Protein AF-A0A945DEN6-F1 (afdb_monomer_lite)

Secondary structure (DSSP, 8-state):
--SSGGG--HHHHHHHHHHHHHHHHHHHHHHHHHHHHHHHHHHHHHHHHHHHHHHHHHHHHHHHHHHHHHHHHHHHHHHHHHHHHHHHHHHHHHHHHHHHHHHHHHHHHHHHHHHTTS-S---------SSHHHHHHHHHHHHHHHHHHHHHHHHHHHHHHHHHHHHHHTT-TT-------S-HHHHHHHHHHHHHHHHHHHHHHHHHHHHHHHHTT-TT-----TT--HHHHHHH-

pLDDT: mean 90.81, std 10.24, range [42.88, 98.31]

Sequence (237 aa):
MRNFLNNLTIKQKMYSLNIGILIALMFLVGYTIQKVSSIEDEFTNISKIVVNIENEELRQSEKAINNIINDIKFGLPMWVIINIIMSIILFIGIKSVVNNILKTEVGLLEFFKYLNRKSDKISTIDIHTNDELGIMAKAINENMLATKANLESDVSLIDNTVKIADAVKRGHLKSRIKKSSHNPELNRLKDVVNDMLDTVYNNVNSILHILTKYTDYDYKNKVDVSNMSAQMKSLAM

Structure (mmCIF, N/CA/C/O backbone):
data_AF-A0A945DEN6-F1
#
_entry.id   AF-A0A945DEN6-F1
#
loop_
_atom_site.group_PDB
_atom_site.id
_atom_site.type_symbol
_atom_site.label_atom_id
_atom_site.label_alt_id
_atom_site.label_comp_id
_atom_site.label_asym_id
_atom_site.label_entity_id
_atom_site.label_seq_id
_atom_site.pdbx_PDB_ins_code
_atom_site.Cartn_x
_atom_site.Cartn_y
_atom_site.Cartn_z
_atom_site.occupancy
_atom_site.B_iso_or_equiv
_atom_site.auth_seq_id
_atom_site.auth_comp_id
_atom_site.auth_asym_id
_atom_site.auth_atom_id
_atom_site.pdbx_PDB_model_num
ATOM 1 N N . MET A 1 1 ? 67.147 0.880 -138.674 1.00 47.50 1 MET A N 1
ATOM 2 C CA . MET A 1 1 ? 66.552 1.255 -137.366 1.00 47.50 1 MET A CA 1
ATOM 3 C C . MET A 1 1 ? 67.071 0.445 -136.167 1.00 47.50 1 MET A C 1
ATOM 5 O O . MET A 1 1 ? 66.534 0.577 -135.081 1.00 47.50 1 MET A O 1
ATOM 9 N N . ARG A 1 2 ? 68.150 -0.343 -136.335 1.00 42.88 2 ARG A N 1
ATOM 10 C CA . ARG A 1 2 ? 68.869 -1.067 -135.266 1.00 42.88 2 ARG A CA 1
ATOM 11 C C . ARG A 1 2 ? 70.228 -0.434 -134.896 1.00 42.88 2 ARG A C 1
ATOM 13 O O . ARG A 1 2 ? 70.861 -0.887 -133.957 1.00 42.88 2 ARG A O 1
ATOM 20 N N . ASN A 1 3 ? 70.646 0.633 -135.594 1.00 44.34 3 ASN A N 1
ATOM 21 C CA . ASN A 1 3 ? 71.997 1.216 -135.490 1.00 44.34 3 ASN A CA 1
ATOM 22 C C . ASN A 1 3 ? 72.064 2.622 -134.858 1.00 44.34 3 ASN A C 1
ATOM 24 O O . ASN A 1 3 ? 73.159 3.140 -134.694 1.00 44.34 3 ASN A O 1
ATOM 28 N N . PHE A 1 4 ? 70.940 3.236 -134.462 1.00 45.50 4 PHE A N 1
ATOM 29 C CA . PHE A 1 4 ? 70.961 4.547 -133.779 1.00 45.50 4 PHE A CA 1
ATOM 30 C C . PHE A 1 4 ? 71.093 4.431 -132.248 1.00 45.50 4 PHE A C 1
ATOM 32 O O . PHE A 1 4 ? 71.526 5.367 -131.589 1.00 45.50 4 PHE A O 1
ATOM 39 N N . LEU A 1 5 ? 70.791 3.255 -131.683 1.00 48.78 5 LEU A N 1
ATOM 40 C CA . LEU A 1 5 ? 70.938 2.967 -130.248 1.00 48.78 5 LEU A CA 1
ATOM 41 C C . LEU A 1 5 ? 72.342 2.454 -129.868 1.00 48.78 5 LEU A C 1
ATOM 43 O O . LEU A 1 5 ? 72.655 2.335 -128.684 1.00 48.78 5 LEU A O 1
ATOM 47 N N . ASN A 1 6 ? 73.199 2.178 -130.858 1.00 49.72 6 ASN A N 1
ATOM 48 C CA . ASN A 1 6 ? 74.545 1.636 -130.645 1.00 49.72 6 ASN A CA 1
ATOM 49 C C . ASN A 1 6 ? 75.645 2.701 -130.510 1.00 49.72 6 ASN A C 1
ATOM 51 O O . ASN A 1 6 ? 76.800 2.330 -130.336 1.00 49.72 6 ASN A O 1
ATOM 55 N N . ASN A 1 7 ? 75.309 3.998 -130.543 1.00 48.41 7 ASN A N 1
ATOM 56 C CA . ASN A 1 7 ? 76.298 5.082 -130.473 1.00 48.41 7 ASN A CA 1
ATOM 57 C C . ASN A 1 7 ? 76.056 6.083 -129.329 1.00 48.41 7 ASN A C 1
ATOM 59 O O . ASN A 1 7 ? 76.442 7.245 -129.419 1.00 48.41 7 ASN A O 1
ATOM 63 N N . LEU A 1 8 ? 75.427 5.644 -128.233 1.00 52.25 8 LEU A N 1
ATOM 64 C CA . LEU A 1 8 ? 75.572 6.372 -126.971 1.00 52.25 8 LEU A CA 1
ATOM 65 C C . LEU A 1 8 ? 76.984 6.102 -126.447 1.00 52.25 8 LEU A C 1
ATOM 67 O O . LEU A 1 8 ? 77.316 4.964 -126.108 1.00 52.25 8 LEU A O 1
ATOM 71 N N . THR A 1 9 ? 77.810 7.146 -126.369 1.00 61.66 9 THR A N 1
ATOM 72 C CA . THR A 1 9 ? 79.110 7.100 -125.688 1.00 61.66 9 THR A CA 1
ATOM 73 C C . THR A 1 9 ? 78.873 6.539 -124.283 1.00 61.66 9 THR A C 1
ATOM 75 O O . THR A 1 9 ? 77.924 6.960 -123.625 1.00 61.66 9 THR A O 1
ATOM 78 N N . ILE A 1 10 ? 79.698 5.596 -123.810 1.00 66.50 10 ILE A N 1
ATOM 79 C CA . ILE A 1 10 ? 79.570 4.871 -122.518 1.00 66.50 10 ILE A CA 1
ATOM 80 C C . ILE A 1 10 ? 79.087 5.771 -121.359 1.00 66.50 10 ILE A C 1
ATOM 82 O O . ILE A 1 10 ? 78.270 5.364 -120.533 1.00 66.50 10 ILE A O 1
ATOM 86 N N . LYS A 1 11 ? 79.523 7.034 -121.363 1.00 65.44 11 LYS A N 1
ATOM 87 C CA . LYS A 1 11 ? 79.113 8.108 -120.455 1.00 65.44 11 LYS A CA 1
ATOM 88 C C . LYS A 1 11 ? 77.590 8.349 -120.386 1.00 65.44 11 LYS A C 1
ATOM 90 O O . LYS A 1 11 ? 77.056 8.449 -119.291 1.00 65.44 11 LYS A O 1
ATOM 95 N N . GLN A 1 12 ? 76.867 8.412 -121.509 1.00 66.56 12 GLN A N 1
ATOM 96 C CA . GLN A 1 12 ? 75.417 8.679 -121.525 1.00 66.56 12 GLN A CA 1
ATOM 97 C C . GLN A 1 12 ? 74.591 7.512 -120.951 1.00 66.56 12 GLN A C 1
ATOM 99 O O . GLN A 1 12 ? 73.656 7.756 -120.191 1.00 66.56 12 GLN A O 1
ATOM 104 N N . LYS A 1 13 ? 74.972 6.253 -121.231 1.00 68.75 13 LYS A N 1
ATOM 105 C CA . LYS A 1 13 ? 74.362 5.067 -120.590 1.00 68.75 13 LYS A CA 1
ATOM 106 C C . LYS A 1 13 ? 74.635 5.025 -119.081 1.00 68.75 13 LYS A C 1
ATOM 108 O O . LYS A 1 13 ? 73.756 4.654 -118.306 1.00 68.75 13 LYS A O 1
ATOM 113 N N . MET A 1 14 ? 75.834 5.440 -118.665 1.00 66.94 14 MET A N 1
ATOM 114 C CA . MET A 1 14 ? 76.215 5.552 -117.254 1.00 66.94 14 MET A CA 1
ATOM 115 C C . MET A 1 14 ? 75.371 6.611 -116.518 1.00 66.94 14 MET A C 1
ATOM 117 O O . MET A 1 14 ? 74.889 6.347 -115.420 1.00 66.94 14 MET A O 1
ATOM 121 N N . TYR A 1 15 ? 75.099 7.767 -117.140 1.00 73.44 15 TYR A N 1
ATOM 122 C CA . TYR A 1 15 ? 74.206 8.788 -116.572 1.00 73.44 15 TYR A CA 1
ATOM 123 C C . TYR A 1 15 ? 72.756 8.304 -116.423 1.00 73.44 15 TYR A C 1
ATOM 125 O O . TYR A 1 15 ? 72.166 8.502 -115.363 1.00 73.44 15 TYR A O 1
ATOM 133 N N . SER A 1 16 ? 72.182 7.636 -117.433 1.00 71.12 16 SER A N 1
ATOM 134 C CA . SER A 1 16 ? 70.809 7.112 -117.335 1.00 71.12 16 SER A CA 1
ATOM 135 C C . SER A 1 16 ? 70.657 6.025 -116.265 1.00 71.12 16 SER A C 1
ATOM 137 O O . SER A 1 16 ? 69.632 5.977 -115.589 1.00 71.12 16 SER A O 1
ATOM 139 N N . LEU A 1 17 ? 71.681 5.179 -116.074 1.00 76.12 17 LEU A N 1
ATOM 140 C CA . LEU A 1 17 ? 71.696 4.156 -115.024 1.00 76.12 17 LEU A CA 1
ATOM 141 C C . LEU A 1 17 ? 71.768 4.790 -113.626 1.00 76.12 17 LEU A C 1
ATOM 143 O O . LEU A 1 17 ? 71.001 4.408 -112.746 1.00 76.12 17 LEU A O 1
ATOM 147 N N . ASN A 1 18 ? 72.622 5.805 -113.442 1.00 78.75 18 ASN A N 1
ATOM 148 C CA . ASN A 1 18 ? 72.733 6.543 -112.179 1.00 78.75 18 ASN A CA 1
ATOM 149 C C . ASN A 1 18 ? 71.428 7.268 -111.805 1.00 78.75 18 ASN A C 1
ATOM 151 O O . ASN A 1 18 ? 71.044 7.260 -110.639 1.00 78.75 18 ASN A O 1
ATOM 155 N N . ILE A 1 19 ? 70.719 7.847 -112.781 1.00 80.62 19 ILE A N 1
ATOM 156 C CA . ILE A 1 19 ? 69.406 8.479 -112.560 1.00 80.62 19 ILE A CA 1
ATOM 157 C C . ILE A 1 19 ? 68.350 7.432 -112.175 1.00 80.62 19 ILE A C 1
ATOM 159 O O . ILE A 1 19 ? 67.583 7.658 -111.243 1.00 80.62 19 ILE A O 1
ATOM 163 N N . GLY A 1 20 ? 68.327 6.271 -112.839 1.00 78.88 20 GLY A N 1
ATOM 164 C CA . GLY A 1 20 ? 67.416 5.174 -112.494 1.00 78.88 20 GLY A CA 1
ATOM 165 C C . GLY A 1 20 ? 67.646 4.621 -111.083 1.00 78.88 20 GLY A C 1
ATOM 166 O O . GLY A 1 20 ? 66.684 4.411 -110.346 1.00 78.88 20 GLY A O 1
ATOM 167 N N . ILE A 1 21 ? 68.911 4.455 -110.678 1.00 80.06 21 ILE A N 1
ATOM 168 C CA . ILE A 1 21 ? 69.290 4.063 -109.310 1.00 80.06 21 ILE A CA 1
ATOM 169 C C . ILE A 1 21 ? 68.848 5.130 -108.302 1.00 80.06 21 ILE A C 1
ATOM 171 O O . ILE A 1 21 ? 68.263 4.788 -107.278 1.00 80.06 21 ILE A O 1
ATOM 175 N N . LEU A 1 22 ? 69.077 6.415 -108.596 1.00 79.75 22 LEU A N 1
ATOM 176 C CA . LEU A 1 22 ? 68.664 7.521 -107.730 1.00 79.75 22 LEU A CA 1
ATOM 177 C C . LEU A 1 22 ? 67.143 7.545 -107.525 1.00 79.75 22 LEU A C 1
ATOM 179 O O . LEU A 1 22 ? 66.684 7.652 -106.394 1.00 79.75 22 LEU A O 1
ATOM 183 N N . ILE A 1 23 ? 66.363 7.382 -108.596 1.00 81.25 23 ILE A N 1
ATOM 184 C CA . ILE A 1 23 ? 64.898 7.313 -108.528 1.00 81.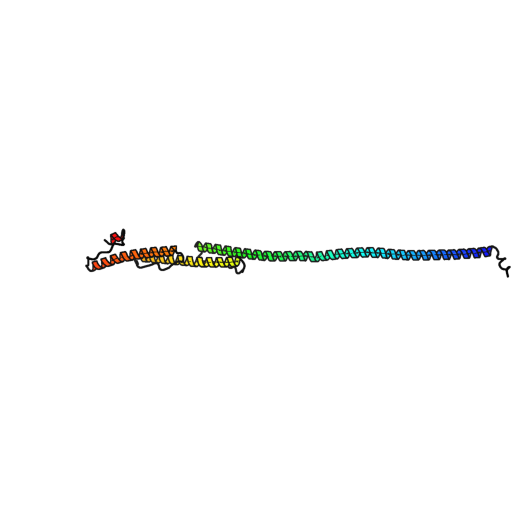25 23 ILE A CA 1
ATOM 185 C C . ILE A 1 23 ? 64.450 6.100 -107.699 1.00 81.25 23 ILE A C 1
ATOM 187 O O . ILE A 1 23 ? 63.604 6.245 -106.821 1.00 81.25 23 ILE A O 1
ATOM 191 N N . ALA A 1 24 ? 65.038 4.918 -107.918 1.00 80.06 24 ALA A N 1
ATOM 192 C CA . ALA A 1 24 ? 64.724 3.717 -107.140 1.00 80.06 24 ALA A CA 1
ATOM 193 C C . ALA A 1 24 ? 65.053 3.885 -105.645 1.00 80.06 24 ALA A C 1
ATOM 195 O O . ALA A 1 24 ? 64.263 3.478 -104.793 1.00 80.06 24 ALA A O 1
ATOM 196 N N . LEU A 1 25 ? 66.176 4.534 -105.320 1.00 78.00 25 LEU A N 1
ATOM 197 C CA . LEU A 1 25 ? 66.542 4.886 -103.948 1.00 78.00 25 LEU A CA 1
ATOM 198 C C . LEU A 1 25 ? 65.561 5.894 -103.341 1.00 78.00 25 LEU A C 1
ATOM 200 O O . LEU A 1 25 ? 65.150 5.711 -102.201 1.00 78.00 25 LEU A O 1
ATOM 204 N N . MET A 1 26 ? 65.132 6.915 -104.089 1.00 82.94 26 MET A N 1
ATOM 205 C CA . MET A 1 26 ? 64.119 7.874 -103.627 1.00 82.94 26 MET A CA 1
ATOM 206 C C . MET A 1 26 ? 62.770 7.197 -103.353 1.00 82.94 26 MET A C 1
ATOM 208 O O . MET A 1 26 ? 62.143 7.490 -102.337 1.00 82.94 26 MET A O 1
ATOM 212 N N . PHE A 1 27 ? 62.343 6.255 -104.202 1.00 88.06 27 PHE A N 1
ATOM 213 C CA . PHE A 1 27 ? 61.140 5.452 -103.958 1.00 88.06 27 PHE A CA 1
ATOM 214 C C . PHE A 1 27 ? 61.283 4.555 -102.726 1.00 88.06 27 PHE A C 1
ATOM 216 O O . PHE A 1 27 ? 60.353 4.476 -101.925 1.00 88.06 27 PHE A O 1
ATOM 223 N N . LEU A 1 28 ? 62.440 3.913 -102.541 1.00 85.31 28 LEU A N 1
ATOM 224 C CA . LEU A 1 28 ? 62.714 3.086 -101.368 1.00 85.31 28 LEU A CA 1
ATOM 225 C C 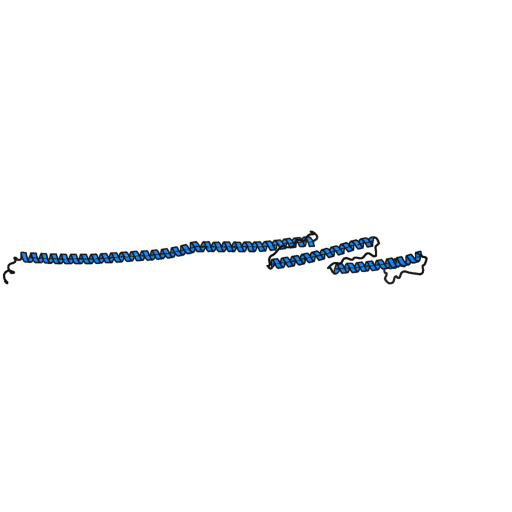. LEU A 1 28 ? 62.698 3.923 -100.082 1.00 85.31 28 LEU A C 1
ATOM 227 O O . LEU A 1 28 ? 62.047 3.538 -99.116 1.00 85.31 28 LEU A O 1
ATOM 231 N N . VAL A 1 29 ? 63.348 5.091 -100.088 1.00 86.81 29 VAL A N 1
ATOM 232 C CA . VAL A 1 29 ? 63.345 6.036 -98.962 1.00 86.81 29 VAL A CA 1
ATOM 233 C C . VAL A 1 29 ? 61.922 6.506 -98.664 1.00 86.81 29 VAL A C 1
ATOM 235 O O . VAL A 1 29 ? 61.485 6.416 -97.519 1.00 86.81 29 VAL A O 1
ATOM 238 N N . GLY A 1 30 ? 61.159 6.919 -99.679 1.00 87.00 30 GLY A N 1
ATOM 239 C CA . GLY A 1 30 ? 59.756 7.311 -99.517 1.00 87.00 30 GLY A CA 1
ATOM 240 C C . GLY A 1 30 ? 58.894 6.196 -98.918 1.00 87.00 30 GLY A C 1
ATOM 241 O O . GLY A 1 30 ? 58.142 6.440 -97.977 1.00 87.00 30 GLY A O 1
ATOM 242 N N . TYR A 1 31 ? 59.070 4.956 -99.386 1.00 86.75 31 TYR A N 1
ATOM 243 C CA . TYR A 1 31 ? 58.397 3.782 -98.826 1.00 86.75 31 TYR A CA 1
ATOM 244 C C . TYR A 1 31 ? 58.781 3.540 -97.357 1.00 86.75 31 TYR A C 1
ATOM 246 O O . TYR A 1 31 ? 57.909 3.289 -96.524 1.00 86.75 31 TYR A O 1
ATOM 254 N N . THR A 1 32 ? 60.069 3.657 -97.009 1.00 84.88 32 THR A N 1
ATOM 255 C CA . THR A 1 32 ? 60.518 3.509 -95.614 1.00 84.88 32 THR A CA 1
ATOM 256 C C . THR A 1 32 ? 59.961 4.604 -94.705 1.00 84.88 32 THR A C 1
ATOM 258 O O . THR A 1 32 ? 59.513 4.286 -93.609 1.00 84.88 32 THR A O 1
ATOM 261 N N . ILE A 1 33 ? 59.903 5.858 -95.168 1.00 90.00 33 ILE A N 1
ATOM 262 C CA . ILE A 1 33 ? 59.330 6.985 -94.417 1.00 90.00 33 ILE A CA 1
ATOM 263 C C . ILE A 1 33 ? 57.838 6.759 -94.168 1.00 90.00 33 ILE A C 1
ATOM 265 O O . ILE A 1 33 ? 57.375 6.916 -93.042 1.00 90.00 33 ILE A O 1
ATOM 269 N N . GLN A 1 34 ? 57.089 6.333 -95.189 1.00 91.19 34 GLN A N 1
ATOM 270 C CA . GLN A 1 34 ? 55.661 6.052 -95.045 1.00 91.19 34 GLN A CA 1
ATOM 271 C C . GLN A 1 34 ? 55.401 4.930 -94.031 1.00 91.19 34 GLN A C 1
ATOM 273 O O . GLN A 1 34 ? 54.517 5.056 -93.189 1.00 91.19 34 GLN A O 1
ATOM 278 N N . LYS A 1 35 ? 56.201 3.856 -94.068 1.00 90.94 35 LYS A N 1
ATOM 279 C CA . LYS A 1 35 ? 56.084 2.744 -93.116 1.00 90.94 35 LYS A CA 1
ATOM 280 C C . LYS A 1 35 ? 56.432 3.160 -91.683 1.00 90.94 35 LYS A C 1
ATOM 282 O O . LYS A 1 35 ? 55.753 2.727 -90.759 1.00 90.94 35 LYS A O 1
ATOM 287 N N . VAL A 1 36 ? 57.458 3.995 -91.499 1.00 91.50 36 VAL A N 1
ATOM 288 C CA . VAL A 1 36 ? 57.819 4.560 -90.186 1.00 91.50 36 VAL A CA 1
ATOM 289 C C . VAL A 1 36 ? 56.694 5.448 -89.651 1.00 91.50 36 VAL A C 1
ATOM 291 O O . VAL A 1 36 ? 56.292 5.265 -88.510 1.00 91.50 36 VAL A O 1
ATOM 294 N N . SER A 1 37 ? 56.111 6.310 -90.488 1.00 91.06 37 SER A N 1
ATOM 295 C CA . SER A 1 37 ? 54.962 7.145 -90.109 1.00 91.06 37 SER A CA 1
ATOM 296 C C . SER A 1 37 ? 53.755 6.311 -89.664 1.00 91.06 37 SER A C 1
ATOM 298 O O . SER A 1 37 ? 53.148 6.623 -88.647 1.00 91.06 37 SER A O 1
ATOM 300 N N . SER A 1 38 ? 53.432 5.216 -90.361 1.00 91.56 38 SER A N 1
ATOM 301 C CA . SER A 1 38 ? 52.341 4.324 -89.936 1.00 91.56 38 SER A CA 1
ATOM 302 C C . SER A 1 38 ? 52.616 3.649 -88.585 1.00 91.56 38 SER A C 1
ATOM 304 O O . SER A 1 38 ? 51.699 3.482 -87.788 1.00 91.56 38 SER A O 1
ATOM 306 N N . ILE A 1 39 ? 53.873 3.290 -88.303 1.00 92.38 39 ILE A N 1
ATOM 307 C CA . ILE A 1 39 ? 54.278 2.730 -87.003 1.00 92.38 39 ILE A CA 1
ATOM 308 C C . ILE A 1 39 ? 54.187 3.792 -85.898 1.00 92.38 39 ILE A C 1
ATOM 310 O O . ILE A 1 39 ? 53.749 3.483 -84.793 1.00 92.38 39 ILE A O 1
ATOM 314 N N . GLU A 1 40 ? 54.577 5.038 -86.173 1.00 92.00 40 GLU A N 1
ATOM 315 C CA . GLU A 1 40 ? 54.432 6.156 -85.229 1.00 92.00 40 GLU A CA 1
ATOM 316 C C . GLU A 1 40 ? 52.958 6.428 -84.889 1.00 92.00 40 GLU A C 1
ATOM 318 O O . GLU A 1 40 ? 52.622 6.650 -83.720 1.00 92.00 40 GLU A O 1
ATOM 323 N N . ASP A 1 41 ? 52.065 6.333 -85.876 1.00 93.75 41 ASP A N 1
ATOM 324 C CA . ASP A 1 41 ? 50.619 6.435 -85.666 1.00 93.75 41 ASP A CA 1
ATOM 325 C C . ASP A 1 41 ? 50.088 5.281 -84.794 1.00 93.75 41 ASP A C 1
ATOM 327 O O . ASP A 1 41 ? 49.327 5.511 -83.847 1.00 93.75 41 ASP A O 1
ATOM 331 N N . GLU A 1 42 ? 50.520 4.039 -85.051 1.00 93.88 42 GLU A N 1
ATOM 332 C CA . GLU A 1 42 ? 50.182 2.875 -84.219 1.00 93.88 42 GLU A CA 1
ATOM 333 C C . GLU A 1 42 ? 50.698 3.031 -82.783 1.00 93.88 42 GLU A C 1
ATOM 335 O O . GLU A 1 42 ? 49.947 2.814 -81.828 1.00 93.88 42 GLU A O 1
ATOM 340 N N . PHE A 1 43 ? 51.944 3.477 -82.608 1.00 93.00 43 PHE A N 1
ATOM 341 C CA . PHE A 1 43 ? 52.539 3.723 -81.295 1.00 93.00 43 PHE A CA 1
ATOM 342 C C . PHE A 1 43 ? 51.781 4.810 -80.527 1.00 93.00 43 PHE A C 1
ATOM 344 O O . PHE A 1 43 ? 51.506 4.665 -79.335 1.00 93.00 43 PHE A O 1
ATOM 351 N N . THR A 1 44 ? 51.366 5.872 -81.219 1.00 93.12 44 THR A N 1
ATOM 352 C CA . THR A 1 44 ? 50.555 6.947 -80.637 1.00 93.12 44 THR A CA 1
ATOM 353 C C . THR A 1 44 ? 49.187 6.435 -80.185 1.00 93.12 44 THR A C 1
ATOM 355 O O . THR A 1 44 ? 48.709 6.802 -79.109 1.00 93.12 44 THR A O 1
ATOM 358 N N . ASN A 1 45 ? 48.552 5.565 -80.972 1.00 94.69 45 ASN A N 1
ATOM 359 C CA . ASN A 1 45 ? 47.278 4.950 -80.602 1.00 94.69 45 ASN A CA 1
ATOM 360 C C . ASN A 1 45 ? 47.424 4.013 -79.397 1.00 94.69 45 ASN A C 1
ATOM 362 O O . ASN A 1 45 ? 46.616 4.091 -78.473 1.00 94.69 45 ASN A O 1
ATOM 366 N N . ILE A 1 46 ? 48.477 3.192 -79.358 1.00 93.50 46 ILE A N 1
ATOM 367 C CA . ILE A 1 46 ? 48.781 2.322 -78.214 1.00 93.50 46 ILE A CA 1
ATOM 368 C C . ILE A 1 46 ? 49.037 3.160 -76.956 1.00 93.50 46 ILE A C 1
ATOM 370 O O . ILE A 1 46 ? 48.470 2.869 -75.906 1.00 93.50 46 ILE A O 1
ATOM 374 N N . SER A 1 47 ? 49.822 4.236 -77.057 1.00 92.12 47 SER A N 1
ATOM 375 C CA . SER A 1 47 ? 50.093 5.140 -75.934 1.00 92.12 47 SER A CA 1
ATOM 376 C C . SER A 1 47 ? 48.806 5.752 -75.371 1.00 92.12 47 SER A C 1
ATOM 378 O O . SER A 1 47 ? 48.594 5.727 -74.159 1.00 92.12 47 SER A O 1
ATOM 380 N N . LYS A 1 48 ? 47.895 6.214 -76.238 1.00 93.62 48 LYS A N 1
ATOM 381 C CA . LYS A 1 48 ? 46.575 6.713 -75.820 1.00 93.62 48 LYS A CA 1
ATOM 382 C C . LYS A 1 48 ? 45.749 5.641 -75.108 1.00 93.62 48 LYS A C 1
ATOM 384 O O . LYS A 1 48 ? 45.101 5.948 -74.113 1.00 93.62 48 LYS A O 1
ATOM 389 N N . ILE A 1 49 ? 45.766 4.398 -75.595 1.00 95.25 49 ILE A N 1
ATOM 390 C CA . ILE A 1 49 ? 45.041 3.283 -74.967 1.00 95.25 49 ILE A CA 1
ATOM 391 C C . ILE A 1 49 ? 45.584 3.007 -73.561 1.00 95.25 49 ILE A C 1
ATOM 393 O O . ILE A 1 49 ? 44.794 2.922 -72.626 1.00 95.25 49 ILE A O 1
ATOM 397 N N . VAL A 1 50 ? 46.908 2.925 -73.397 1.00 93.44 50 VAL A N 1
ATOM 398 C CA . VAL A 1 50 ? 47.544 2.681 -72.089 1.00 93.44 50 VAL A CA 1
ATOM 399 C C . VAL A 1 50 ? 47.161 3.771 -71.087 1.00 93.44 50 VAL A C 1
ATOM 401 O O . VAL A 1 50 ? 46.713 3.459 -69.986 1.00 93.44 50 VAL A O 1
ATOM 404 N N . VAL A 1 51 ? 47.247 5.041 -71.495 1.00 94.81 51 VAL A N 1
ATOM 405 C CA . VAL A 1 51 ? 46.857 6.180 -70.650 1.00 94.81 51 VAL A CA 1
ATOM 406 C C . VAL A 1 51 ? 45.368 6.128 -70.289 1.00 94.81 51 VAL A C 1
ATOM 408 O O . VAL A 1 51 ? 44.993 6.434 -69.159 1.00 94.81 51 VAL A O 1
ATOM 411 N N . ASN A 1 52 ? 44.493 5.740 -71.219 1.00 93.81 52 ASN A N 1
ATOM 412 C CA . ASN A 1 52 ? 43.060 5.632 -70.937 1.00 93.81 52 ASN A CA 1
ATOM 413 C C . ASN A 1 52 ? 42.749 4.516 -69.930 1.00 93.81 52 ASN A C 1
ATOM 415 O O . ASN A 1 52 ? 41.943 4.744 -69.033 1.00 93.81 52 ASN A O 1
ATOM 419 N N . ILE A 1 53 ? 43.403 3.354 -70.041 1.00 94.50 53 ILE A N 1
ATOM 420 C CA . ILE A 1 53 ? 43.221 2.227 -69.110 1.00 94.50 53 ILE A CA 1
ATOM 421 C C . ILE A 1 53 ? 43.637 2.628 -67.691 1.00 94.50 53 ILE A C 1
ATOM 423 O O . ILE A 1 53 ? 42.858 2.455 -66.758 1.00 94.50 53 ILE A O 1
ATOM 427 N N . GLU A 1 54 ? 44.819 3.230 -67.531 1.00 93.38 54 GLU A N 1
ATOM 428 C CA . GLU A 1 54 ? 45.309 3.686 -66.222 1.00 93.38 54 GLU A CA 1
ATOM 429 C C . GLU A 1 54 ? 44.339 4.692 -65.579 1.00 93.38 54 GLU A C 1
ATOM 431 O O . GLU A 1 54 ? 43.976 4.577 -64.407 1.00 93.38 54 GLU A O 1
ATOM 436 N N . ASN A 1 55 ? 43.827 5.639 -66.371 1.00 93.56 55 ASN A N 1
ATOM 437 C CA . ASN A 1 55 ? 42.830 6.596 -65.899 1.00 93.56 55 ASN A CA 1
ATOM 438 C C . ASN A 1 55 ? 41.482 5.940 -65.556 1.00 93.56 55 ASN A C 1
ATOM 440 O O . ASN A 1 55 ? 40.803 6.393 -64.635 1.00 93.56 55 ASN A O 1
ATOM 444 N N . GLU A 1 56 ? 41.052 4.900 -66.272 1.00 95.12 56 GLU A N 1
ATOM 445 C CA . GLU A 1 56 ? 39.827 4.168 -65.942 1.00 95.12 56 GLU A CA 1
ATOM 446 C C . GLU A 1 56 ? 39.952 3.406 -64.621 1.00 95.12 56 GLU A C 1
ATOM 448 O O . GLU A 1 56 ? 39.042 3.497 -63.793 1.00 95.12 56 GLU A O 1
ATOM 453 N N . GLU A 1 57 ? 41.074 2.722 -64.384 1.00 91.94 57 GLU A N 1
ATOM 454 C CA . GLU A 1 57 ? 41.345 2.024 -63.122 1.00 91.94 57 GLU A CA 1
ATOM 455 C C . GLU A 1 57 ? 41.381 2.996 -61.934 1.00 91.94 57 GLU A C 1
ATOM 457 O O . GLU A 1 57 ? 40.712 2.767 -60.919 1.00 91.94 57 GLU A O 1
ATOM 462 N N . LEU A 1 58 ? 42.074 4.133 -62.085 1.00 92.81 58 LEU A N 1
ATOM 463 C CA . LEU A 1 58 ? 42.101 5.194 -61.074 1.00 92.81 58 LEU A CA 1
ATOM 464 C C . LEU A 1 58 ? 40.693 5.724 -60.780 1.00 92.81 58 LEU A C 1
ATOM 466 O O . LEU A 1 58 ? 40.283 5.790 -59.620 1.00 92.81 58 LEU A O 1
ATOM 470 N N . ARG A 1 59 ? 39.899 6.018 -61.817 1.00 93.56 59 ARG A N 1
ATOM 471 C CA . ARG A 1 59 ? 38.520 6.509 -61.654 1.00 93.56 59 ARG A CA 1
ATOM 472 C C . ARG A 1 59 ? 37.600 5.481 -61.002 1.00 93.56 59 ARG A C 1
ATOM 474 O O . ARG A 1 59 ? 36.680 5.867 -60.279 1.00 93.56 59 ARG A O 1
ATOM 481 N N . GLN A 1 60 ? 37.786 4.189 -61.269 1.00 94.06 60 GLN A N 1
ATOM 482 C CA . GLN A 1 60 ? 37.022 3.130 -60.604 1.00 94.06 60 GLN A CA 1
ATOM 483 C C . GLN A 1 60 ? 37.374 3.047 -59.115 1.00 94.06 60 GLN A C 1
ATOM 485 O O . GLN A 1 60 ? 36.467 3.011 -58.280 1.00 94.06 60 GLN A O 1
ATOM 490 N N . SER A 1 61 ? 38.667 3.098 -58.784 1.00 92.75 61 SER A N 1
ATOM 491 C CA . SER A 1 61 ? 39.153 3.125 -57.402 1.00 92.75 61 SER A CA 1
ATOM 492 C C . SER A 1 61 ? 38.617 4.340 -56.633 1.00 92.75 61 SER A C 1
ATOM 494 O O . SER A 1 61 ? 38.025 4.191 -55.563 1.00 92.75 61 SER A O 1
ATOM 496 N N . GLU A 1 62 ? 38.700 5.540 -57.216 1.00 94.31 62 GLU A N 1
ATOM 497 C CA . GLU A 1 62 ? 38.160 6.767 -56.618 1.00 94.31 62 GLU A CA 1
ATOM 498 C C . GLU A 1 62 ? 36.652 6.683 -56.370 1.00 94.31 62 GLU A C 1
ATOM 500 O O . GLU A 1 62 ? 36.171 7.095 -55.314 1.00 94.31 62 GLU A O 1
ATOM 505 N N . LYS A 1 63 ? 35.880 6.133 -57.318 1.00 93.50 63 LYS A N 1
ATOM 506 C CA . LYS A 1 63 ? 34.435 5.925 -57.138 1.00 93.50 63 LYS A CA 1
ATOM 507 C C . LYS A 1 63 ? 34.142 4.974 -55.980 1.00 93.50 63 LYS A C 1
ATOM 509 O O . LYS A 1 63 ? 33.268 5.276 -55.170 1.00 93.50 63 LYS A O 1
ATOM 514 N N . ALA A 1 64 ? 34.864 3.857 -55.881 1.00 93.31 64 ALA A N 1
ATOM 515 C CA . ALA A 1 64 ? 34.693 2.898 -54.792 1.00 93.31 64 ALA A CA 1
ATOM 516 C C . ALA A 1 64 ? 35.010 3.533 -53.428 1.00 93.31 64 ALA A C 1
ATOM 518 O O . ALA A 1 64 ? 34.208 3.431 -52.499 1.00 93.31 64 ALA A O 1
ATOM 519 N N . ILE A 1 65 ? 36.125 4.263 -53.332 1.00 94.50 65 ILE A N 1
ATOM 520 C CA . ILE A 1 65 ? 36.522 4.990 -52.120 1.00 94.50 65 ILE A CA 1
ATOM 521 C C . ILE A 1 65 ? 35.472 6.042 -51.746 1.00 94.50 65 ILE A C 1
ATOM 523 O O . ILE A 1 65 ? 35.056 6.112 -50.592 1.00 94.50 65 ILE A O 1
ATOM 527 N N . ASN A 1 66 ? 34.998 6.836 -52.708 1.00 93.56 66 ASN A N 1
ATOM 528 C CA . ASN A 1 66 ? 34.010 7.882 -52.450 1.00 93.56 66 ASN A CA 1
ATOM 529 C C . ASN A 1 66 ? 32.659 7.320 -51.994 1.00 93.56 66 ASN A C 1
ATOM 531 O O . ASN A 1 66 ? 32.029 7.909 -51.117 1.00 93.56 66 ASN A O 1
ATOM 535 N N . ASN A 1 67 ? 32.231 6.174 -52.531 1.00 91.06 67 ASN A N 1
ATOM 536 C CA . ASN A 1 67 ? 31.024 5.493 -52.064 1.00 91.06 67 ASN A CA 1
ATOM 537 C C . ASN A 1 67 ? 31.171 5.053 -50.601 1.00 91.06 67 ASN A C 1
ATOM 539 O O . ASN A 1 67 ? 30.323 5.396 -49.784 1.00 91.06 67 ASN A O 1
ATOM 543 N N . ILE A 1 68 ? 32.292 4.414 -50.244 1.00 93.06 68 ILE A N 1
ATOM 544 C CA . ILE A 1 68 ? 32.580 4.012 -48.856 1.00 93.06 68 ILE A CA 1
ATOM 545 C C . ILE A 1 68 ? 32.614 5.232 -47.924 1.00 93.06 68 ILE A C 1
ATOM 547 O O . ILE A 1 68 ? 32.039 5.211 -46.836 1.00 93.06 68 ILE A O 1
ATOM 551 N N . ILE A 1 69 ? 33.266 6.320 -48.346 1.00 93.94 69 ILE A N 1
ATOM 552 C CA . ILE A 1 69 ? 33.322 7.565 -47.571 1.00 93.94 69 ILE A CA 1
ATOM 553 C C . ILE A 1 69 ? 31.916 8.129 -47.352 1.00 93.94 69 ILE A C 1
ATOM 555 O O . ILE A 1 69 ? 31.612 8.578 -46.248 1.00 93.94 69 ILE A O 1
ATOM 559 N N . ASN A 1 70 ? 31.062 8.126 -48.376 1.00 90.56 70 ASN A N 1
ATOM 560 C CA . ASN A 1 70 ? 29.691 8.613 -48.256 1.00 90.56 70 ASN A CA 1
ATOM 561 C C . ASN A 1 70 ? 28.866 7.730 -47.311 1.00 90.56 70 ASN A C 1
ATOM 563 O O . ASN A 1 70 ? 28.198 8.265 -46.426 1.00 90.56 70 ASN A O 1
ATOM 567 N N . ASP A 1 71 ? 28.985 6.406 -47.409 1.00 90.06 71 ASP A N 1
ATOM 568 C CA . ASP A 1 71 ? 28.305 5.473 -46.507 1.00 90.06 71 ASP A CA 1
ATOM 569 C C . ASP A 1 71 ? 28.715 5.696 -45.046 1.00 90.06 71 ASP A C 1
ATOM 571 O O . ASP A 1 71 ? 27.860 5.749 -44.163 1.00 90.06 71 ASP A O 1
ATOM 575 N N . ILE A 1 72 ? 30.004 5.919 -44.772 1.00 93.75 72 ILE A N 1
ATOM 576 C CA . ILE A 1 72 ? 30.486 6.239 -43.419 1.00 93.75 72 ILE A CA 1
ATOM 577 C C . ILE A 1 72 ? 29.971 7.610 -42.961 1.00 93.75 72 ILE A C 1
ATOM 579 O O . ILE A 1 72 ? 29.495 7.739 -41.829 1.00 93.75 72 ILE A O 1
ATOM 583 N N . LYS A 1 73 ? 30.043 8.631 -43.830 1.00 90.69 73 LYS A N 1
ATOM 584 C CA . LYS A 1 73 ? 29.609 10.006 -43.526 1.00 90.69 73 LYS A CA 1
ATOM 585 C C . LYS A 1 73 ? 28.146 10.074 -43.104 1.00 90.69 73 LYS A C 1
ATOM 587 O O . LYS A 1 73 ? 27.828 10.877 -42.233 1.00 90.69 73 LYS A O 1
ATOM 592 N N . PHE A 1 74 ? 27.275 9.260 -43.695 1.00 89.44 74 PHE A N 1
ATOM 593 C CA . PHE A 1 74 ? 25.850 9.247 -43.356 1.00 89.44 74 PHE A CA 1
ATOM 594 C C . PHE A 1 74 ? 25.485 8.164 -42.332 1.00 89.44 74 PHE A C 1
ATOM 596 O O . PHE A 1 74 ? 24.672 8.413 -41.442 1.00 89.44 74 PHE A O 1
ATOM 603 N N . GLY A 1 75 ? 26.107 6.987 -42.401 1.00 92.00 75 GLY A N 1
ATOM 604 C CA . GLY A 1 75 ? 25.779 5.843 -41.551 1.00 92.00 75 GLY A CA 1
ATOM 605 C C . GLY A 1 75 ? 26.204 6.014 -40.094 1.00 92.00 75 GLY A C 1
ATOM 606 O O . GLY A 1 75 ? 25.418 5.745 -39.184 1.00 92.00 75 GLY A O 1
ATOM 607 N N . LEU A 1 76 ? 27.421 6.512 -39.848 1.00 91.38 76 LEU A N 1
ATOM 608 C CA . LEU A 1 76 ? 27.945 6.683 -38.491 1.00 91.38 76 LEU A CA 1
ATOM 609 C C . LEU A 1 76 ? 27.131 7.682 -37.643 1.00 91.38 76 LEU A C 1
ATOM 611 O O . LEU A 1 76 ? 26.724 7.308 -36.540 1.00 91.38 76 LEU A O 1
ATOM 615 N N . PRO A 1 77 ? 26.819 8.911 -38.109 1.00 93.12 77 PRO A N 1
ATOM 616 C CA . PRO A 1 77 ? 25.987 9.821 -37.326 1.00 93.12 77 PRO A CA 1
ATOM 617 C C . PRO A 1 77 ? 24.568 9.281 -37.124 1.00 93.12 77 PRO A C 1
ATOM 619 O O . PRO A 1 77 ? 24.017 9.442 -36.038 1.00 93.12 77 PRO A O 1
ATOM 622 N N . MET A 1 78 ? 23.989 8.585 -38.110 1.00 94.00 78 MET A N 1
ATOM 623 C CA . MET A 1 78 ? 22.665 7.973 -37.965 1.00 94.00 78 MET A CA 1
ATOM 624 C C . MET A 1 78 ? 22.645 6.912 -36.855 1.00 94.00 78 MET A C 1
ATOM 626 O O . MET A 1 78 ? 21.743 6.915 -36.016 1.00 94.00 78 MET A O 1
ATOM 630 N N . TRP A 1 79 ? 23.668 6.056 -36.786 1.00 94.38 79 TRP A N 1
ATOM 631 C CA . TRP A 1 79 ? 23.813 5.067 -35.715 1.00 94.38 79 TRP A CA 1
ATOM 632 C C . TRP A 1 79 ? 23.968 5.719 -34.333 1.00 94.38 79 TRP A C 1
ATOM 634 O O . TRP A 1 79 ? 23.323 5.297 -33.370 1.00 94.38 79 TRP A O 1
ATOM 644 N N . VAL A 1 80 ? 24.771 6.784 -34.228 1.00 96.12 80 VAL A N 1
ATOM 645 C CA . VAL A 1 80 ? 24.938 7.541 -32.974 1.00 96.12 80 VAL A CA 1
ATOM 646 C C . VAL A 1 80 ? 23.610 8.158 -32.528 1.00 96.12 80 VAL A C 1
ATOM 648 O O . VAL A 1 80 ? 23.237 8.029 -31.362 1.00 96.12 80 VAL A O 1
ATOM 651 N N . ILE A 1 81 ? 22.858 8.765 -33.449 1.00 96.44 81 ILE A N 1
ATOM 652 C CA . ILE A 1 81 ? 21.552 9.372 -33.156 1.00 96.44 81 ILE A CA 1
ATOM 653 C C . ILE A 1 81 ? 20.569 8.328 -32.612 1.00 96.44 81 ILE A C 1
ATOM 655 O O . ILE A 1 81 ? 19.914 8.581 -31.602 1.00 96.44 81 ILE A O 1
ATOM 659 N N . ILE A 1 82 ? 20.499 7.137 -33.216 1.00 96.44 82 ILE A N 1
ATOM 660 C CA . ILE A 1 82 ? 19.615 6.054 -32.752 1.00 96.44 82 ILE A CA 1
ATOM 661 C C . ILE A 1 82 ? 19.966 5.631 -31.318 1.00 96.44 82 ILE A C 1
ATOM 663 O O . ILE A 1 82 ? 19.071 5.490 -30.484 1.00 96.44 82 ILE A O 1
ATOM 667 N N . ASN A 1 83 ? 21.255 5.485 -30.998 1.00 95.81 83 ASN A N 1
ATOM 668 C CA . ASN A 1 83 ? 21.695 5.122 -29.647 1.00 95.81 83 ASN A CA 1
ATOM 669 C C . ASN A 1 83 ? 21.376 6.209 -28.612 1.00 95.81 83 ASN A C 1
ATOM 671 O O . ASN A 1 83 ? 20.971 5.894 -27.490 1.00 95.81 83 ASN A O 1
ATOM 675 N N . ILE A 1 84 ? 21.508 7.485 -28.985 1.00 97.19 84 ILE A N 1
ATOM 676 C CA . ILE A 1 84 ? 21.124 8.608 -28.122 1.00 97.19 84 ILE A CA 1
ATOM 677 C C . ILE A 1 84 ? 19.617 8.567 -27.847 1.00 97.19 84 ILE A C 1
ATOM 679 O O . ILE A 1 84 ? 19.206 8.634 -26.689 1.00 97.19 84 ILE A O 1
ATOM 683 N N . ILE A 1 85 ? 18.792 8.393 -28.885 1.00 96.94 85 ILE A N 1
ATOM 684 C CA . ILE A 1 85 ? 17.331 8.307 -28.744 1.00 96.94 85 ILE A CA 1
ATOM 685 C C . ILE A 1 85 ? 16.944 7.130 -27.841 1.00 96.94 85 ILE A C 1
ATOM 687 O O . ILE A 1 85 ? 16.165 7.308 -26.904 1.00 96.94 85 ILE A O 1
ATOM 691 N N . MET A 1 86 ? 17.528 5.950 -28.069 1.00 96.56 86 MET A N 1
ATOM 692 C CA . MET A 1 86 ? 17.274 4.762 -27.251 1.00 96.56 86 MET A CA 1
ATOM 693 C C . MET A 1 86 ? 17.643 4.999 -25.779 1.00 96.56 86 MET A C 1
ATOM 695 O O . MET A 1 86 ? 16.879 4.653 -24.879 1.00 96.56 86 MET A O 1
ATOM 699 N N . SER A 1 87 ? 18.775 5.660 -25.528 1.00 96.25 87 SER A N 1
ATOM 700 C CA . SER A 1 87 ? 19.229 5.998 -24.175 1.00 96.25 87 SER A CA 1
ATOM 701 C C . SER A 1 87 ? 18.267 6.955 -23.464 1.00 96.25 87 SER A C 1
ATOM 703 O O . SER A 1 87 ? 17.982 6.773 -22.281 1.00 96.25 87 SER A O 1
ATOM 705 N N . ILE A 1 88 ? 17.718 7.945 -24.177 1.00 96.88 88 ILE A N 1
ATOM 706 C CA . ILE A 1 88 ? 16.736 8.891 -23.623 1.00 96.88 88 ILE A CA 1
ATOM 707 C C . ILE A 1 88 ? 15.444 8.165 -23.231 1.00 96.88 88 ILE A C 1
ATOM 709 O O . ILE A 1 88 ? 14.926 8.389 -22.136 1.00 96.88 88 ILE A O 1
ATOM 713 N N . ILE A 1 89 ? 14.941 7.271 -24.088 1.00 96.19 89 ILE A N 1
ATOM 714 C CA . ILE A 1 89 ? 13.727 6.487 -23.808 1.00 96.19 89 ILE A CA 1
ATOM 715 C C . ILE A 1 89 ? 13.924 5.625 -22.555 1.00 96.19 89 ILE A C 1
ATOM 717 O O . ILE A 1 89 ? 13.085 5.653 -21.651 1.00 96.19 89 ILE A O 1
ATOM 721 N N . LEU A 1 90 ? 15.054 4.915 -22.462 1.00 95.31 90 LEU A N 1
ATOM 722 C CA . LEU A 1 90 ? 15.396 4.107 -21.288 1.00 95.31 90 LEU A CA 1
ATOM 723 C C . LEU A 1 90 ? 15.490 4.957 -20.016 1.00 95.31 90 LEU A C 1
ATOM 725 O O . LEU A 1 90 ? 14.944 4.576 -18.981 1.00 95.31 90 LEU A O 1
ATOM 729 N N . PHE A 1 91 ? 16.125 6.128 -20.090 1.00 95.81 91 PHE A N 1
ATOM 730 C CA . PHE A 1 91 ? 16.239 7.040 -18.953 1.00 95.81 91 PHE A CA 1
ATOM 731 C C . PHE A 1 91 ? 14.868 7.507 -18.441 1.00 95.81 91 PHE A C 1
ATOM 733 O O . PHE A 1 91 ? 14.627 7.499 -17.233 1.00 95.81 91 PHE A O 1
ATOM 740 N N . ILE A 1 92 ? 13.951 7.872 -19.343 1.00 95.06 92 ILE A N 1
ATOM 741 C CA . ILE A 1 92 ? 12.583 8.272 -18.979 1.00 95.06 92 ILE A CA 1
ATOM 742 C C . ILE A 1 92 ? 11.838 7.102 -18.318 1.00 95.06 92 ILE A C 1
ATOM 744 O O . ILE A 1 92 ? 11.202 7.301 -17.281 1.00 95.06 92 ILE A O 1
ATOM 748 N N . GLY A 1 93 ? 11.960 5.889 -18.870 1.00 91.50 93 GLY A N 1
ATOM 749 C CA . GLY A 1 93 ? 11.348 4.681 -18.309 1.00 91.50 93 GLY A CA 1
ATOM 750 C C . GLY A 1 93 ? 11.839 4.377 -16.892 1.00 91.50 93 GLY A C 1
ATOM 751 O O . GLY A 1 93 ? 11.032 4.247 -15.971 1.00 91.50 93 GLY A O 1
ATOM 752 N N . ILE A 1 94 ? 13.160 4.366 -16.683 1.00 93.69 94 ILE A N 1
ATOM 753 C CA . ILE A 1 94 ? 13.767 4.149 -15.359 1.00 93.69 94 ILE A CA 1
ATOM 754 C C . ILE A 1 94 ? 13.308 5.227 -14.375 1.00 93.69 94 ILE A C 1
ATOM 756 O O . ILE A 1 94 ? 12.896 4.913 -13.259 1.00 93.69 94 ILE A O 1
ATOM 760 N N . LYS A 1 95 ? 13.331 6.501 -14.783 1.00 94.25 95 LYS A N 1
ATOM 761 C CA . LYS A 1 95 ? 12.898 7.613 -13.929 1.00 94.25 95 LYS A CA 1
ATOM 762 C C . LYS A 1 95 ? 11.435 7.467 -13.505 1.00 94.25 95 LYS A C 1
ATOM 764 O O . LYS A 1 95 ? 11.113 7.744 -12.351 1.00 94.25 95 LYS A O 1
ATOM 769 N N . SER A 1 96 ? 10.559 7.028 -14.409 1.00 92.00 96 SER A N 1
ATOM 770 C CA . SER A 1 96 ? 9.145 6.784 -14.106 1.00 92.00 96 SER A CA 1
ATOM 771 C C . SER A 1 96 ? 8.971 5.676 -13.063 1.00 92.00 96 SER A C 1
ATOM 773 O O . SER A 1 96 ? 8.276 5.889 -12.069 1.00 92.00 96 SER A O 1
ATOM 775 N N . VAL A 1 97 ? 9.665 4.548 -13.237 1.00 93.81 97 VAL A N 1
ATOM 776 C CA . VAL A 1 97 ? 9.639 3.409 -12.304 1.00 93.81 97 VAL A CA 1
ATOM 777 C C . VAL A 1 97 ? 10.146 3.821 -10.921 1.00 93.81 97 VAL A C 1
ATOM 779 O O . VAL A 1 97 ? 9.457 3.613 -9.924 1.00 93.81 97 VAL A O 1
ATOM 782 N N . VAL A 1 98 ? 11.313 4.472 -10.852 1.00 95.38 98 VAL A N 1
ATOM 783 C CA . VAL A 1 98 ? 11.905 4.934 -9.585 1.00 95.38 98 VAL A CA 1
ATOM 784 C C . VAL A 1 98 ? 10.970 5.905 -8.864 1.00 95.38 98 VAL A C 1
ATOM 786 O O . VAL A 1 98 ? 10.765 5.783 -7.660 1.00 95.38 98 VAL A O 1
ATOM 789 N N . ASN A 1 99 ? 10.348 6.838 -9.586 1.00 94.81 99 ASN A N 1
ATOM 790 C CA . ASN A 1 99 ? 9.416 7.791 -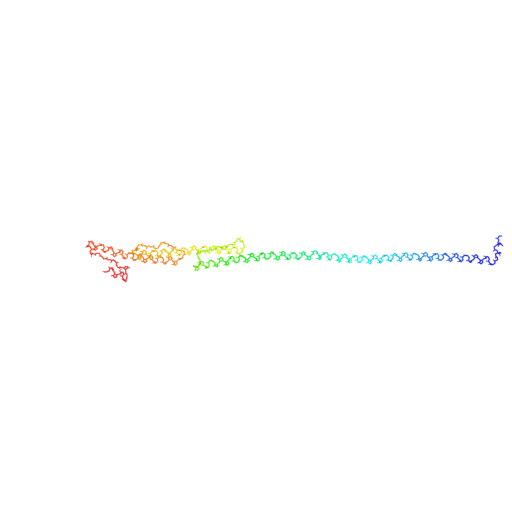8.989 1.00 94.81 99 ASN A CA 1
ATOM 791 C C . ASN A 1 99 ? 8.166 7.107 -8.407 1.00 94.81 99 ASN A C 1
ATOM 793 O O . ASN A 1 99 ? 7.714 7.474 -7.325 1.00 94.81 99 ASN A O 1
ATOM 797 N N . ASN A 1 100 ? 7.623 6.096 -9.090 1.00 95.00 100 ASN A N 1
ATOM 798 C CA . ASN A 1 100 ? 6.493 5.313 -8.585 1.00 95.00 100 ASN A CA 1
ATOM 799 C C . ASN A 1 100 ? 6.879 4.495 -7.338 1.00 95.00 100 ASN A C 1
ATOM 801 O O . ASN A 1 100 ? 6.117 4.443 -6.371 1.00 95.00 100 ASN A O 1
ATOM 805 N N . ILE A 1 101 ? 8.085 3.922 -7.306 1.00 95.56 101 ILE A N 1
ATOM 806 C CA . ILE A 1 101 ? 8.607 3.236 -6.115 1.00 95.56 101 ILE A CA 1
ATOM 807 C C . ILE A 1 101 ? 8.736 4.214 -4.941 1.00 95.56 101 ILE A C 1
ATOM 809 O O . ILE A 1 101 ? 8.236 3.923 -3.858 1.00 95.56 101 ILE A O 1
ATOM 813 N N . LEU A 1 102 ? 9.313 5.401 -5.156 1.00 95.44 102 LEU A N 1
ATOM 814 C CA . LEU A 1 102 ? 9.453 6.422 -4.111 1.00 95.44 102 LEU A CA 1
ATOM 815 C C . LEU A 1 102 ? 8.095 6.898 -3.577 1.00 95.44 102 LEU A C 1
ATOM 817 O O . LEU A 1 102 ? 7.922 7.049 -2.371 1.00 95.44 102 LEU A O 1
ATOM 821 N N . LYS A 1 103 ? 7.099 7.093 -4.450 1.00 95.06 103 LYS A N 1
ATOM 822 C CA . LYS A 1 103 ? 5.726 7.408 -4.022 1.00 95.06 103 LYS A CA 1
ATOM 823 C C . LYS A 1 103 ? 5.131 6.305 -3.144 1.00 95.06 103 LYS A C 1
ATOM 825 O O . LYS A 1 103 ? 4.479 6.603 -2.146 1.00 95.06 103 LYS A O 1
ATOM 830 N N . THR A 1 104 ? 5.365 5.045 -3.511 1.00 95.56 104 THR A N 1
ATOM 831 C CA . THR A 1 104 ? 4.919 3.875 -2.739 1.00 95.56 104 THR A CA 1
ATOM 832 C C . THR A 1 104 ? 5.601 3.830 -1.374 1.00 95.56 104 THR A C 1
ATOM 834 O O . THR A 1 104 ? 4.928 3.657 -0.361 1.00 95.56 104 THR A O 1
ATOM 837 N N . GLU A 1 105 ? 6.918 4.045 -1.330 1.00 95.19 105 GLU A N 1
ATOM 838 C CA . GLU A 1 105 ? 7.699 4.115 -0.094 1.00 95.19 105 GLU A CA 1
ATOM 839 C C . GLU A 1 105 ? 7.171 5.213 0.836 1.00 95.19 105 GLU A C 1
ATOM 841 O O . GLU A 1 105 ? 6.865 4.942 1.997 1.00 95.19 105 GLU A O 1
ATOM 846 N N . VAL A 1 106 ? 7.001 6.435 0.323 1.00 94.75 106 VAL A N 1
ATOM 847 C CA . VAL A 1 106 ? 6.482 7.565 1.105 1.00 94.75 106 VAL A CA 1
ATOM 848 C C . VAL A 1 106 ? 5.080 7.263 1.635 1.00 94.75 106 VAL A C 1
ATOM 850 O O . VAL A 1 106 ? 4.842 7.430 2.832 1.00 94.75 106 VAL A O 1
ATOM 853 N N . GLY A 1 107 ? 4.173 6.759 0.792 1.00 94.31 107 GLY A N 1
ATOM 854 C CA . GLY A 1 107 ? 2.814 6.412 1.214 1.00 94.31 107 GLY A CA 1
ATOM 855 C C . GLY A 1 107 ? 2.780 5.324 2.293 1.00 94.31 107 GLY A C 1
ATOM 856 O O . GLY A 1 107 ? 2.060 5.460 3.283 1.00 94.31 107 GLY A O 1
ATOM 857 N N . LEU A 1 108 ? 3.614 4.285 2.172 1.00 95.81 108 LEU A N 1
ATOM 858 C CA . LEU A 1 108 ? 3.738 3.237 3.191 1.00 95.81 108 LEU A CA 1
ATOM 859 C C . LEU A 1 108 ? 4.354 3.755 4.495 1.00 95.81 108 LEU A C 1
ATOM 861 O O . LEU A 1 108 ? 3.871 3.422 5.576 1.00 95.81 108 LEU A O 1
ATOM 865 N N . LEU A 1 109 ? 5.390 4.595 4.429 1.00 95.75 109 LEU A N 1
ATOM 866 C CA . LEU A 1 109 ? 5.989 5.197 5.622 1.00 95.75 109 LEU A CA 1
ATOM 867 C C . LEU A 1 109 ? 4.989 6.089 6.364 1.00 95.75 109 LEU A C 1
ATOM 869 O O . LEU A 1 109 ? 4.937 6.072 7.596 1.00 95.75 109 LEU A O 1
ATOM 873 N N . GLU A 1 110 ? 4.175 6.855 5.641 1.00 95.06 110 GLU A N 1
ATOM 874 C CA . GLU A 1 110 ? 3.100 7.651 6.234 1.00 95.06 110 GLU A CA 1
ATOM 875 C C . GLU A 1 110 ? 1.997 6.777 6.832 1.00 95.06 110 GLU A C 1
ATOM 877 O O . GLU A 1 110 ? 1.552 7.036 7.954 1.00 95.06 110 GLU A O 1
ATOM 882 N N . PHE A 1 111 ? 1.628 5.684 6.164 1.00 96.25 111 PHE A N 1
ATOM 883 C CA . PHE A 1 111 ? 0.715 4.693 6.723 1.00 96.25 111 PHE A CA 1
ATOM 884 C C . PHE A 1 111 ? 1.254 4.064 8.012 1.00 96.25 111 PHE A C 1
ATOM 886 O O . PHE A 1 111 ? 0.530 3.954 9.001 1.00 96.25 111 PHE A O 1
ATOM 893 N N . PHE A 1 112 ? 2.542 3.718 8.065 1.00 96.00 112 PHE A N 1
ATOM 894 C CA . PHE A 1 112 ? 3.157 3.200 9.284 1.00 96.00 112 PHE A CA 1
ATOM 895 C C . PHE A 1 112 ? 3.222 4.249 10.394 1.00 96.00 112 PHE A C 1
ATOM 897 O O . PHE A 1 112 ? 3.065 3.900 11.564 1.00 96.00 112 PHE A O 1
ATOM 904 N N . LYS A 1 113 ? 3.407 5.537 10.078 1.00 96.06 113 LYS A N 1
ATOM 905 C CA . LYS A 1 113 ? 3.262 6.609 11.079 1.00 96.06 113 LYS A CA 1
ATOM 906 C C . LYS A 1 113 ? 1.839 6.648 11.637 1.00 96.06 113 LYS A C 1
ATOM 908 O O . LYS A 1 113 ? 1.697 6.778 12.852 1.00 96.06 113 LYS A O 1
ATOM 913 N N . TYR A 1 114 ? 0.821 6.493 10.789 1.00 94.81 114 TYR A N 1
ATOM 914 C CA . TYR A 1 114 ? -0.577 6.405 11.219 1.00 94.81 114 TYR A CA 1
ATOM 915 C C . TYR A 1 114 ? -0.834 5.189 12.121 1.00 94.81 114 TYR A C 1
ATOM 917 O O . TYR A 1 114 ? -1.317 5.349 13.240 1.00 94.81 114 TYR A O 1
ATOM 925 N N . LEU A 1 115 ? -0.421 3.987 11.701 1.00 94.94 115 LEU A N 1
ATOM 926 C CA . LEU A 1 115 ? -0.557 2.762 12.502 1.00 94.94 115 LEU A CA 1
ATOM 927 C C . LEU A 1 115 ? 0.116 2.879 13.875 1.00 94.94 115 LEU A C 1
ATOM 929 O O . LEU A 1 115 ? -0.430 2.439 14.884 1.00 94.94 115 LEU A O 1
ATOM 933 N N . ASN A 1 116 ? 1.278 3.531 13.925 1.00 95.50 116 ASN A N 1
ATOM 934 C CA . ASN A 1 116 ? 2.014 3.780 15.162 1.00 95.50 116 ASN A CA 1
ATOM 935 C C . ASN A 1 116 ? 1.493 4.986 15.964 1.00 95.50 116 ASN A C 1
ATOM 937 O O . ASN A 1 116 ? 2.160 5.407 16.908 1.00 95.50 116 ASN A O 1
ATOM 941 N N . ARG A 1 117 ? 0.341 5.568 15.595 1.00 93.00 117 ARG A N 1
ATOM 942 C CA . ARG A 1 117 ? -0.274 6.739 16.250 1.00 93.00 117 ARG A CA 1
ATOM 943 C C . ARG A 1 117 ? 0.645 7.968 16.320 1.00 93.00 117 ARG A C 1
ATOM 945 O O . ARG A 1 117 ? 0.534 8.788 17.225 1.00 93.00 117 ARG A O 1
ATOM 952 N N . LYS A 1 118 ? 1.571 8.097 15.364 1.00 93.25 118 LYS A N 1
ATOM 953 C CA . LYS A 1 118 ? 2.448 9.271 15.187 1.00 93.25 118 LYS A CA 1
ATOM 954 C C . LYS A 1 118 ? 1.858 10.300 14.215 1.00 93.25 118 LYS A C 1
ATOM 956 O O . LYS A 1 118 ? 2.431 11.370 14.045 1.00 93.25 118 LYS A O 1
ATOM 961 N N . SER A 1 119 ? 0.764 9.953 13.538 1.00 91.38 119 SER A N 1
ATOM 962 C CA . SER A 1 119 ? 0.018 10.792 12.596 1.00 91.38 119 SER A CA 1
ATOM 963 C C . SER A 1 119 ? -1.456 10.395 12.632 1.00 91.38 119 SER A C 1
ATOM 965 O O . SER A 1 119 ? -1.759 9.210 12.731 1.00 91.38 119 SER A O 1
ATOM 967 N N . ASP A 1 120 ? -2.358 11.360 12.468 1.00 87.75 120 ASP A N 1
ATOM 968 C CA . ASP A 1 120 ? -3.806 11.113 12.363 1.00 87.75 120 ASP A CA 1
ATOM 969 C C . ASP A 1 120 ? -4.285 11.004 10.906 1.00 87.75 120 ASP A C 1
ATOM 971 O O . ASP A 1 120 ? -5.458 10.753 10.626 1.00 87.75 120 ASP A O 1
ATOM 975 N N . LYS A 1 121 ? -3.376 11.223 9.951 1.00 84.50 121 LYS A N 1
ATOM 976 C CA . LYS A 1 121 ? -3.671 11.234 8.518 1.00 84.50 121 LYS A CA 1
ATOM 977 C C . LYS A 1 121 ? -2.966 10.088 7.813 1.00 84.50 121 LYS A C 1
ATOM 979 O O . LYS A 1 121 ? -1.825 9.758 8.136 1.00 84.50 121 LYS A O 1
ATOM 984 N N . ILE A 1 122 ? -3.660 9.548 6.816 1.00 86.44 122 ILE A N 1
ATOM 985 C CA . ILE A 1 122 ? -3.126 8.617 5.826 1.00 86.44 122 ILE A CA 1
ATOM 986 C C . ILE A 1 122 ? -3.110 9.350 4.489 1.00 86.44 122 ILE A C 1
ATOM 988 O O . ILE A 1 122 ? -4.122 9.956 4.126 1.00 86.44 122 ILE A O 1
ATOM 992 N N . SER A 1 123 ? -2.000 9.260 3.764 1.00 86.88 123 SER A N 1
ATOM 993 C CA . SER A 1 123 ? -1.926 9.664 2.361 1.00 86.88 123 SER A CA 1
ATOM 994 C C . SER A 1 123 ? -1.994 8.425 1.481 1.00 86.88 123 SER A C 1
ATOM 996 O O . SER A 1 123 ? -1.334 7.423 1.749 1.00 86.88 123 SER A O 1
ATOM 998 N N . THR A 1 124 ? -2.811 8.482 0.437 1.00 89.69 124 THR A N 1
ATOM 999 C CA . THR A 1 124 ? -2.897 7.411 -0.557 1.00 89.69 124 THR A CA 1
ATOM 1000 C C . THR A 1 124 ? -1.709 7.473 -1.510 1.00 89.69 124 THR A C 1
ATOM 1002 O O . THR A 1 124 ? -1.258 8.556 -1.883 1.00 89.69 124 THR A O 1
ATOM 1005 N N . ILE A 1 125 ? -1.233 6.311 -1.945 1.00 93.00 125 ILE A N 1
ATOM 1006 C CA . ILE A 1 125 ? -0.187 6.186 -2.959 1.00 93.00 125 ILE A CA 1
ATOM 1007 C C . ILE A 1 125 ? -0.785 6.561 -4.316 1.00 93.00 125 ILE A C 1
ATOM 1009 O O . ILE A 1 125 ? -1.636 5.846 -4.845 1.00 93.00 125 ILE A O 1
ATOM 1013 N N . ASP A 1 126 ? -0.351 7.691 -4.868 1.00 90.00 126 ASP A N 1
ATOM 1014 C CA . ASP A 1 126 ? -0.896 8.247 -6.106 1.00 90.00 126 ASP A CA 1
ATOM 1015 C C . ASP A 1 126 ? -0.127 7.767 -7.349 1.00 90.00 126 ASP A C 1
ATOM 1017 O O . ASP A 1 126 ? 0.816 8.415 -7.830 1.00 90.00 126 ASP A O 1
ATOM 1021 N N . ILE A 1 127 ? -0.504 6.582 -7.834 1.00 90.75 127 ILE A N 1
ATOM 1022 C CA . ILE A 1 127 ? 0.035 5.943 -9.040 1.00 90.75 127 ILE A CA 1
ATOM 1023 C C . ILE A 1 127 ? -1.148 5.544 -9.931 1.00 90.75 127 ILE A C 1
ATOM 1025 O O . ILE A 1 127 ? -2.026 4.793 -9.512 1.00 90.75 127 ILE A O 1
ATOM 1029 N N . HIS A 1 128 ? -1.172 6.060 -11.161 1.00 85.06 128 HIS A N 1
ATOM 1030 C CA . HIS A 1 128 ? -2.259 5.858 -12.135 1.00 85.06 128 HIS A CA 1
ATOM 1031 C C . HIS A 1 128 ? -1.835 5.027 -13.352 1.00 85.06 128 HIS A C 1
ATOM 1033 O O . HIS A 1 128 ? -2.457 5.096 -14.412 1.00 85.06 128 HIS A O 1
ATOM 1039 N N . THR A 1 129 ? -0.739 4.283 -13.237 1.00 87.06 129 THR A N 1
ATOM 1040 C CA . THR A 1 129 ? -0.299 3.367 -14.287 1.00 87.06 129 THR A CA 1
ATOM 1041 C C . THR A 1 129 ? -1.172 2.110 -14.286 1.00 87.06 129 THR A C 1
ATOM 1043 O O . THR A 1 129 ? -1.720 1.718 -13.259 1.00 87.06 129 THR A O 1
ATOM 1046 N N . ASN A 1 130 ? -1.320 1.474 -15.448 1.00 88.69 130 ASN A N 1
ATOM 1047 C CA . ASN A 1 130 ? -2.020 0.187 -15.581 1.00 88.69 130 ASN A CA 1
ATOM 1048 C C . ASN A 1 130 ? -1.048 -1.008 -15.529 1.00 88.69 130 ASN A C 1
ATOM 1050 O O . ASN A 1 130 ? -1.413 -2.116 -15.914 1.00 88.69 130 ASN A O 1
ATOM 1054 N N . ASP A 1 131 ? 0.196 -0.761 -15.117 1.00 91.69 131 ASP A N 1
ATOM 1055 C CA . ASP A 1 131 ? 1.234 -1.773 -14.933 1.00 91.69 131 ASP A CA 1
ATOM 1056 C C . ASP A 1 131 ? 1.130 -2.438 -13.549 1.00 91.69 131 ASP A C 1
ATOM 1058 O O . ASP A 1 131 ? 0.251 -2.128 -12.736 1.00 91.69 131 ASP A O 1
ATOM 1062 N N . GLU A 1 132 ? 2.041 -3.366 -13.266 1.00 92.94 132 GLU A N 1
ATOM 1063 C CA . GLU A 1 132 ? 2.080 -4.122 -12.014 1.00 92.94 132 GLU A CA 1
ATOM 1064 C C . GLU A 1 132 ? 2.214 -3.206 -10.790 1.00 92.94 132 GLU A C 1
ATOM 1066 O O . GLU A 1 132 ? 1.614 -3.476 -9.747 1.00 92.94 132 GLU A O 1
ATOM 1071 N N . LEU A 1 133 ? 2.954 -2.097 -10.917 1.00 93.81 133 LEU A N 1
ATOM 1072 C CA . LEU A 1 133 ? 3.122 -1.121 -9.839 1.00 93.81 133 LEU A CA 1
ATOM 1073 C C . LEU A 1 133 ? 1.824 -0.364 -9.556 1.00 93.81 133 LEU A C 1
ATOM 1075 O O . LEU A 1 133 ? 1.496 -0.141 -8.392 1.00 93.81 133 LEU A O 1
ATOM 1079 N N . GLY A 1 134 ? 1.061 -0.003 -10.586 1.00 94.12 134 GLY A N 1
ATOM 1080 C CA . GLY A 1 134 ? -0.245 0.627 -10.416 1.00 94.12 134 GLY A CA 1
ATOM 1081 C C . GLY A 1 134 ? -1.276 -0.306 -9.779 1.00 94.12 134 GLY A C 1
ATOM 1082 O O . GLY A 1 134 ? -1.984 0.090 -8.849 1.00 94.12 134 GLY A O 1
ATOM 1083 N N . ILE A 1 135 ? -1.309 -1.574 -10.204 1.00 95.56 135 ILE A N 1
ATOM 1084 C CA . ILE A 1 135 ? -2.165 -2.604 -9.593 1.00 95.56 135 ILE A CA 1
ATOM 1085 C C . ILE A 1 135 ? -1.795 -2.797 -8.116 1.00 95.56 135 ILE A C 1
ATOM 1087 O O . ILE A 1 135 ? -2.675 -2.805 -7.251 1.00 95.56 135 ILE A O 1
ATOM 1091 N N . MET A 1 136 ? -0.497 -2.896 -7.814 1.00 95.19 136 MET A N 1
ATOM 1092 C CA . MET A 1 136 ? 0.002 -3.017 -6.445 1.00 95.19 136 MET A CA 1
ATOM 1093 C C . MET A 1 136 ? -0.369 -1.795 -5.597 1.00 95.19 136 MET A C 1
ATOM 1095 O O . MET A 1 136 ? -0.876 -1.955 -4.488 1.00 95.19 136 MET A O 1
ATOM 1099 N N . ALA A 1 137 ? -0.188 -0.579 -6.117 1.00 96.12 137 ALA A N 1
ATOM 1100 C CA . ALA A 1 137 ? -0.536 0.655 -5.416 1.00 96.12 137 ALA A CA 1
ATOM 1101 C C . ALA A 1 137 ? -2.031 0.726 -5.075 1.00 96.12 137 ALA A C 1
ATOM 1103 O O . ALA A 1 137 ? -2.394 1.089 -3.954 1.00 96.12 137 ALA A O 1
ATOM 1104 N N . LYS A 1 138 ? -2.904 0.321 -6.006 1.00 95.62 138 LYS A N 1
ATOM 1105 C CA . LYS A 1 138 ? -4.350 0.252 -5.769 1.00 95.62 138 LYS A CA 1
ATOM 1106 C C . LYS A 1 138 ? -4.693 -0.746 -4.662 1.00 95.62 138 LYS A C 1
ATOM 1108 O O . LYS A 1 138 ? -5.393 -0.381 -3.720 1.00 95.62 138 LYS A O 1
ATOM 1113 N N . ALA A 1 139 ? -4.160 -1.965 -4.740 1.00 96.06 139 ALA A N 1
ATOM 1114 C CA . ALA A 1 139 ? -4.397 -2.992 -3.729 1.00 96.06 139 ALA A CA 1
ATOM 1115 C C . ALA A 1 139 ? -3.896 -2.556 -2.339 1.00 96.06 139 ALA A C 1
ATOM 1117 O O . ALA A 1 139 ? -4.578 -2.767 -1.334 1.00 96.06 139 ALA A O 1
ATOM 1118 N N . ILE A 1 140 ? -2.732 -1.903 -2.265 1.00 96.69 140 ILE A N 1
ATOM 1119 C CA . ILE A 1 140 ? -2.203 -1.352 -1.011 1.00 96.69 140 ILE A CA 1
ATOM 1120 C C . ILE A 1 140 ? -3.135 -0.265 -0.466 1.00 96.69 140 ILE A C 1
ATOM 1122 O O . ILE A 1 140 ? -3.514 -0.331 0.701 1.00 96.69 140 ILE A O 1
ATOM 1126 N N . ASN A 1 141 ? -3.558 0.693 -1.296 1.00 96.44 141 ASN A N 1
ATOM 1127 C CA . ASN A 1 141 ? -4.467 1.763 -0.877 1.00 96.44 141 ASN A CA 1
ATOM 1128 C C . ASN A 1 141 ? -5.797 1.222 -0.332 1.00 96.44 141 ASN A C 1
ATOM 1130 O O . ASN A 1 141 ? -6.266 1.690 0.704 1.00 96.44 141 ASN A O 1
ATOM 1134 N N . GLU A 1 142 ? -6.391 0.223 -0.988 1.00 96.38 142 GLU A N 1
ATOM 1135 C CA . GLU A 1 142 ? -7.625 -0.422 -0.520 1.00 96.38 142 GLU A CA 1
ATOM 1136 C C . GLU A 1 142 ? -7.442 -1.037 0.877 1.00 96.38 142 GLU A C 1
ATOM 1138 O O . GLU A 1 142 ? -8.243 -0.785 1.780 1.00 96.38 142 GLU A O 1
ATOM 1143 N N . ASN A 1 143 ? -6.342 -1.764 1.098 1.00 96.50 143 ASN A N 1
ATOM 1144 C CA . ASN A 1 143 ? -6.029 -2.358 2.400 1.00 96.50 143 ASN A CA 1
ATOM 1145 C C . ASN A 1 143 ? -5.707 -1.305 3.473 1.00 96.50 143 ASN A C 1
ATOM 1147 O O . ASN A 1 143 ? -6.109 -1.458 4.630 1.00 96.50 143 ASN A O 1
ATOM 1151 N N . MET A 1 144 ? -5.025 -0.215 3.110 1.00 96.31 144 MET A N 1
ATOM 1152 C CA . MET A 1 144 ? -4.764 0.912 4.009 1.00 96.31 144 MET A CA 1
ATOM 1153 C C . MET A 1 144 ? -6.071 1.556 4.483 1.00 96.31 144 MET A C 1
ATOM 1155 O O . MET A 1 144 ? -6.244 1.789 5.680 1.00 96.31 144 MET A O 1
ATOM 1159 N N . LEU A 1 145 ? -7.013 1.804 3.566 1.00 95.19 145 LEU A N 1
ATOM 1160 C CA . LEU A 1 145 ? -8.318 2.386 3.888 1.00 95.19 145 LEU A CA 1
ATOM 1161 C C . LEU A 1 145 ? -9.183 1.440 4.729 1.00 95.19 145 LEU A C 1
ATOM 1163 O O . LEU A 1 145 ? -9.792 1.882 5.703 1.00 95.19 145 LEU A O 1
ATOM 1167 N N . ALA A 1 146 ? -9.196 0.144 4.411 1.00 95.75 146 ALA A N 1
ATOM 1168 C CA . ALA A 1 146 ? -9.895 -0.854 5.217 1.00 95.75 146 ALA A CA 1
ATOM 1169 C C . ALA A 1 146 ? -9.324 -0.925 6.644 1.00 95.75 146 ALA A C 1
ATOM 1171 O O . ALA A 1 146 ? -10.068 -0.908 7.625 1.00 95.75 146 ALA A O 1
ATOM 1172 N N . THR A 1 147 ? -7.994 -0.917 6.776 1.00 95.50 147 THR A N 1
ATOM 1173 C CA . THR A 1 147 ? -7.315 -0.925 8.079 1.00 95.50 147 THR A CA 1
ATOM 1174 C C . THR A 1 147 ? -7.616 0.342 8.879 1.00 95.50 147 THR A C 1
ATOM 1176 O O . THR A 1 147 ? -7.887 0.256 10.076 1.00 95.50 147 THR A O 1
ATOM 1179 N N . LYS A 1 148 ? -7.635 1.512 8.225 1.00 94.31 148 LYS A N 1
ATOM 1180 C CA . LYS A 1 148 ? -8.044 2.784 8.838 1.00 94.31 148 LYS A CA 1
ATOM 1181 C C . LYS A 1 148 ? -9.447 2.691 9.431 1.00 94.31 148 LYS A C 1
ATOM 1183 O O . LYS A 1 148 ? -9.633 2.989 10.606 1.00 94.31 148 LYS A O 1
ATOM 1188 N N . ALA A 1 149 ? -10.413 2.245 8.629 1.00 94.38 149 ALA A N 1
ATOM 1189 C CA . ALA A 1 149 ? -11.803 2.128 9.057 1.00 94.38 149 ALA A CA 1
ATOM 1190 C C . ALA A 1 149 ? -11.955 1.163 10.248 1.00 94.38 149 ALA A C 1
ATOM 1192 O O . ALA A 1 149 ? -12.688 1.452 11.196 1.00 94.38 149 ALA A O 1
ATOM 1193 N N . ASN A 1 150 ? -11.215 0.049 10.241 1.00 95.69 150 ASN A N 1
ATOM 1194 C CA . ASN A 1 150 ? -11.192 -0.892 11.359 1.00 95.69 150 ASN A CA 1
ATOM 1195 C C . ASN A 1 150 ? -10.637 -0.244 12.635 1.00 95.69 150 ASN A C 1
ATOM 1197 O O . ASN A 1 150 ? -11.289 -0.302 13.674 1.00 95.69 150 ASN A O 1
ATOM 1201 N N . LEU A 1 151 ? -9.495 0.447 12.553 1.00 94.81 151 LEU A N 1
ATOM 1202 C CA . LEU A 1 151 ? -8.892 1.130 13.702 1.00 94.81 151 LEU A CA 1
ATOM 1203 C C . LEU A 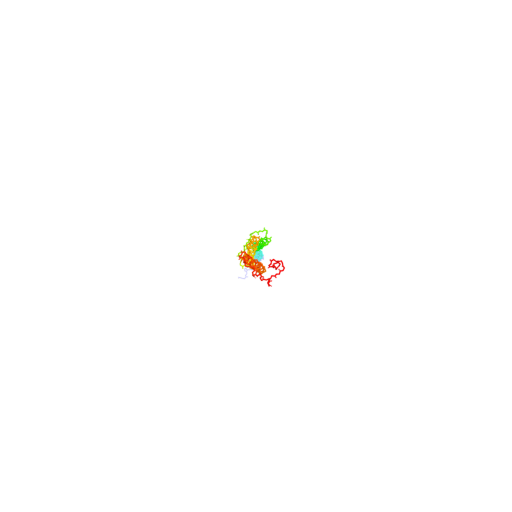1 151 ? -9.769 2.256 14.259 1.00 94.81 151 LEU A C 1
ATOM 1205 O O . LEU A 1 151 ? -9.859 2.420 15.474 1.00 94.81 151 LEU A O 1
ATOM 1209 N N . GLU A 1 152 ? -10.447 3.019 13.402 1.00 94.38 152 GLU A N 1
ATOM 1210 C CA . GLU A 1 152 ? -11.406 4.038 13.840 1.00 94.38 152 GLU A CA 1
ATOM 1211 C C . GLU A 1 152 ? -12.596 3.409 14.580 1.00 94.38 152 GLU A C 1
ATOM 1213 O O . GLU A 1 152 ? -13.042 3.930 15.608 1.00 94.38 152 GLU A O 1
ATOM 1218 N N . SER A 1 153 ? -13.077 2.253 14.114 1.00 96.50 153 SER A N 1
ATOM 1219 C CA . SER A 1 153 ? -14.118 1.490 14.806 1.00 96.50 153 SER A CA 1
ATOM 1220 C C . SER A 1 153 ? -13.644 0.968 16.168 1.00 96.50 153 SER A C 1
ATOM 1222 O O . SER A 1 153 ? -14.404 1.032 17.138 1.00 96.50 153 SER A O 1
ATOM 1224 N N . ASP A 1 154 ? -12.399 0.492 16.261 1.00 96.44 154 ASP A N 1
ATOM 1225 C CA . ASP A 1 154 ? -11.773 0.037 17.510 1.00 96.44 154 ASP A CA 1
ATOM 1226 C C . ASP A 1 154 ? -11.685 1.180 18.525 1.00 96.44 154 ASP A C 1
ATOM 1228 O O . ASP A 1 154 ? -12.105 1.032 19.675 1.00 96.44 154 ASP A O 1
ATOM 1232 N N . VAL A 1 155 ? -11.207 2.350 18.090 1.00 95.06 155 VAL A N 1
ATOM 1233 C CA . VAL A 1 155 ? -11.143 3.557 18.927 1.00 95.06 155 VAL A CA 1
ATOM 1234 C C . VAL A 1 155 ? -12.540 3.974 19.388 1.00 95.06 155 VAL A C 1
ATOM 1236 O O . VAL A 1 155 ? -12.733 4.246 20.570 1.00 95.06 155 VAL A O 1
ATOM 1239 N N . SER A 1 156 ? -13.544 3.950 18.505 1.00 96.94 156 SER A N 1
ATOM 1240 C CA . SER A 1 156 ? -14.923 4.300 18.871 1.00 96.94 156 SER A CA 1
ATOM 1241 C C . SER A 1 156 ? -15.514 3.368 19.935 1.00 96.94 156 SER A C 1
ATOM 1243 O O . SER A 1 156 ? -16.233 3.820 20.834 1.00 96.94 156 SER A O 1
ATOM 1245 N N . LEU A 1 157 ? -15.211 2.069 19.852 1.00 98.19 157 LEU A N 1
ATOM 1246 C CA . LEU A 1 157 ? -15.596 1.099 20.872 1.00 98.19 157 LEU A CA 1
ATOM 1247 C C . LEU A 1 157 ? -14.904 1.399 22.206 1.00 98.19 157 LEU A C 1
ATOM 1249 O O . LEU A 1 157 ? -15.586 1.478 23.228 1.00 98.19 157 LEU A O 1
ATOM 1253 N N . ILE A 1 158 ? -13.589 1.629 22.198 1.00 97.44 158 ILE A N 1
ATOM 1254 C CA . ILE A 1 158 ? -12.820 1.968 23.405 1.00 97.44 158 ILE A CA 1
ATOM 1255 C C . ILE A 1 158 ? -13.369 3.242 24.063 1.00 97.44 158 ILE A C 1
ATOM 1257 O O . ILE A 1 158 ? -13.657 3.234 25.260 1.00 97.44 158 ILE A O 1
ATOM 1261 N N . ASP A 1 159 ? -13.614 4.304 23.297 1.00 97.88 159 ASP A N 1
ATOM 1262 C CA . ASP A 1 159 ? -14.183 5.553 23.812 1.00 97.88 159 ASP A CA 1
ATOM 1263 C C . ASP A 1 159 ? -15.570 5.347 24.426 1.00 97.88 159 ASP A C 1
ATOM 1265 O O . ASP A 1 159 ? -15.912 5.939 25.457 1.00 97.88 159 ASP A O 1
ATOM 1269 N N . ASN A 1 160 ? -16.401 4.501 23.809 1.00 97.94 160 ASN A N 1
ATOM 1270 C CA . ASN A 1 160 ? -17.691 4.161 24.388 1.00 97.94 160 ASN A CA 1
ATOM 1271 C C . ASN A 1 160 ? -17.519 3.394 25.702 1.00 97.94 160 ASN A C 1
ATOM 1273 O O . ASN A 1 160 ? -18.209 3.723 26.665 1.00 97.94 160 ASN A O 1
ATOM 1277 N N . THR A 1 161 ? -16.588 2.445 25.766 1.00 98.00 161 THR A N 1
ATOM 1278 C CA . THR A 1 161 ? -16.256 1.708 26.989 1.00 98.00 161 THR A CA 1
ATOM 1279 C C . THR A 1 161 ? -15.821 2.642 28.112 1.00 98.00 161 THR A C 1
ATOM 1281 O O . THR A 1 161 ? -16.357 2.539 29.214 1.00 98.00 161 THR A O 1
ATOM 1284 N N . VAL A 1 162 ? -14.951 3.622 27.840 1.00 98.06 162 VAL A N 1
ATOM 1285 C CA . VAL A 1 162 ? -14.537 4.624 28.840 1.00 98.06 162 VAL A CA 1
ATOM 1286 C C . VAL A 1 162 ? -15.738 5.428 29.349 1.00 98.06 162 VAL A C 1
ATOM 1288 O O . VAL A 1 162 ? -15.901 5.594 30.558 1.00 98.06 162 VAL A O 1
ATOM 1291 N N . LYS A 1 163 ? -16.628 5.879 28.455 1.00 98.00 163 LYS A N 1
ATOM 1292 C CA . LYS A 1 163 ? -17.843 6.622 28.843 1.00 98.00 163 LYS A CA 1
ATOM 1293 C C . LYS A 1 163 ? -18.774 5.797 29.733 1.00 98.00 163 LYS A C 1
ATOM 1295 O O . LYS A 1 163 ? -19.333 6.327 30.691 1.00 98.00 163 LYS A O 1
ATOM 1300 N N . ILE A 1 164 ? -18.952 4.513 29.425 1.00 98.12 164 ILE A N 1
ATOM 1301 C CA . ILE A 1 164 ? -19.801 3.618 30.220 1.00 98.12 164 ILE A CA 1
ATOM 1302 C C . ILE A 1 164 ? -19.158 3.317 31.570 1.00 98.12 164 ILE A C 1
ATOM 1304 O O . ILE A 1 164 ? -19.851 3.382 32.582 1.00 98.12 164 ILE A O 1
ATOM 1308 N N . ALA A 1 165 ? -17.847 3.082 31.610 1.00 97.75 165 ALA A N 1
ATOM 1309 C CA . ALA A 1 165 ? -17.118 2.905 32.859 1.00 97.75 165 ALA A CA 1
ATOM 1310 C C . ALA A 1 165 ? -17.252 4.138 33.772 1.00 97.75 165 ALA A C 1
ATOM 1312 O O . ALA A 1 165 ? -17.521 3.997 34.964 1.00 97.75 165 ALA A O 1
ATOM 1313 N N . ASP A 1 166 ? -17.158 5.354 33.223 1.00 98.00 166 ASP A N 1
ATOM 1314 C CA . ASP A 1 166 ? -17.353 6.590 33.988 1.00 98.00 166 ASP A CA 1
ATOM 1315 C C . ASP A 1 166 ? -18.802 6.779 34.485 1.00 98.00 166 ASP A C 1
ATOM 1317 O O . ASP A 1 166 ? -19.024 7.261 35.598 1.00 98.00 166 ASP A O 1
ATOM 1321 N N . ALA A 1 167 ? -19.802 6.363 33.701 1.00 97.62 167 ALA A N 1
ATOM 1322 C CA . ALA A 1 167 ? -21.201 6.364 34.131 1.00 97.62 167 ALA A CA 1
ATOM 1323 C C . ALA A 1 167 ? -21.453 5.352 35.265 1.00 97.62 167 ALA A C 1
ATOM 1325 O O . ALA A 1 167 ? -22.093 5.683 36.264 1.00 97.62 167 ALA A O 1
ATOM 1326 N N . VAL A 1 168 ? -20.909 4.138 35.145 1.00 97.31 168 VAL A N 1
ATOM 1327 C CA . VAL A 1 168 ? -20.993 3.082 36.169 1.00 97.31 168 VAL A CA 1
ATOM 1328 C C . VAL A 1 168 ? -20.294 3.516 37.456 1.00 97.31 168 VAL A C 1
ATOM 1330 O O . VAL A 1 168 ? -20.864 3.358 38.531 1.00 97.31 168 VAL A O 1
ATOM 1333 N N . LYS A 1 169 ? -19.122 4.158 37.354 1.00 96.38 169 LYS A N 1
ATOM 1334 C CA . LYS A 1 169 ? -18.401 4.756 38.493 1.00 96.38 169 LYS A CA 1
ATOM 1335 C C . LYS A 1 169 ? -19.259 5.765 39.269 1.00 96.38 169 LYS A C 1
ATOM 1337 O O . LYS A 1 169 ? -19.104 5.891 40.477 1.00 96.38 169 LYS A O 1
ATOM 1342 N N . ARG A 1 170 ? -20.180 6.464 38.596 1.00 96.69 170 ARG A N 1
ATOM 1343 C CA . ARG A 1 170 ? -21.140 7.406 39.203 1.00 96.69 170 ARG A CA 1
ATOM 1344 C C . ARG A 1 170 ? -22.440 6.750 39.692 1.00 96.69 170 ARG A C 1
ATOM 1346 O O . ARG A 1 170 ? -23.353 7.454 40.104 1.00 96.69 170 ARG A O 1
ATOM 1353 N N . GLY A 1 171 ? -22.541 5.421 39.641 1.00 94.31 171 GLY A N 1
ATOM 1354 C CA . GLY A 1 171 ? -23.711 4.666 40.096 1.00 94.31 171 GLY A CA 1
ATOM 1355 C C . GLY A 1 171 ? -24.770 4.406 39.020 1.00 94.31 171 GLY A C 1
ATOM 1356 O O . GLY A 1 171 ? -25.797 3.797 39.313 1.00 94.31 171 GLY A O 1
ATOM 1357 N N . HIS A 1 172 ? -24.546 4.790 37.757 1.00 96.31 172 HIS A N 1
ATOM 1358 C CA . HIS A 1 172 ? -25.478 4.496 36.662 1.00 96.31 172 HIS A CA 1
ATOM 1359 C C . HIS A 1 172 ? -25.307 3.056 36.148 1.00 96.31 172 HIS A C 1
ATOM 1361 O O . HIS A 1 172 ? -24.905 2.825 35.005 1.00 96.31 172 HIS A O 1
ATOM 1367 N N . LEU A 1 173 ? -25.639 2.076 36.991 1.00 95.38 173 LEU A N 1
ATOM 1368 C CA . LEU A 1 173 ? -25.389 0.646 36.759 1.00 95.38 173 LEU A CA 1
ATOM 1369 C C . LEU A 1 173 ? -26.165 0.031 35.582 1.00 95.38 173 LEU A C 1
ATOM 1371 O O . LEU A 1 173 ? -25.815 -1.056 35.137 1.00 95.38 173 LEU A O 1
ATOM 1375 N N . LYS A 1 174 ? -27.177 0.712 35.030 1.00 96.00 174 LYS A N 1
ATOM 1376 C CA . LYS A 1 174 ? -27.912 0.273 33.824 1.00 96.00 174 LYS A CA 1
ATOM 1377 C C . LYS A 1 174 ? -27.170 0.593 32.511 1.00 96.00 174 LYS A C 1
ATOM 1379 O O . LYS A 1 174 ? -27.616 0.220 31.429 1.00 96.00 174 LYS A O 1
ATOM 1384 N N . SER A 1 175 ? -26.058 1.325 32.577 1.00 96.94 175 SER A N 1
ATOM 1385 C CA . SER A 1 175 ? -25.305 1.765 31.395 1.00 96.94 175 SER A CA 1
ATOM 1386 C C . SER A 1 175 ? -24.566 0.597 30.735 1.00 96.94 175 SER A C 1
ATOM 1388 O O . SER A 1 175 ? -23.912 -0.176 31.426 1.00 96.94 175 SER A O 1
ATOM 1390 N N . ARG A 1 176 ? -24.627 0.473 29.404 1.00 98.12 176 ARG A N 1
ATOM 1391 C CA . ARG A 1 176 ? -23.986 -0.616 28.640 1.00 98.12 176 ARG A CA 1
ATOM 1392 C C . ARG A 1 176 ? -23.182 -0.092 27.465 1.00 98.12 176 ARG A C 1
ATOM 1394 O O . ARG A 1 176 ? -23.533 0.933 26.874 1.00 98.12 176 ARG A O 1
ATOM 1401 N N . ILE A 1 177 ? -22.132 -0.824 27.113 1.00 98.19 177 ILE A N 1
ATOM 1402 C CA . ILE A 1 177 ? -21.319 -0.585 25.923 1.00 98.19 177 ILE A CA 1
ATOM 1403 C C . ILE A 1 177 ? -22.162 -0.964 24.706 1.00 98.19 177 ILE A C 1
ATOM 1405 O O . ILE A 1 177 ? -22.667 -2.082 24.610 1.00 98.19 177 ILE A O 1
ATOM 1409 N N . LYS A 1 178 ? -22.345 -0.017 23.785 1.00 97.00 178 LYS A N 1
ATOM 1410 C CA . LYS A 1 178 ? -23.233 -0.144 22.620 1.00 97.00 178 LYS A CA 1
ATOM 1411 C C . LYS A 1 178 ? -22.477 -0.225 21.306 1.00 97.00 178 LYS A C 1
ATOM 1413 O O . LYS A 1 178 ? -22.924 -0.926 20.404 1.00 97.00 178 LYS A O 1
ATOM 1418 N N . LYS A 1 179 ? -21.360 0.498 21.186 1.00 97.44 179 LYS A N 1
ATOM 1419 C CA . LYS A 1 179 ? -20.517 0.458 19.986 1.00 97.44 179 LYS A CA 1
ATOM 1420 C C . LYS A 1 179 ? -19.961 -0.948 19.778 1.00 97.44 179 LYS A C 1
ATOM 1422 O O . LYS A 1 179 ? -19.976 -1.760 20.698 1.00 97.44 179 LYS A O 1
ATOM 1427 N N . SER A 1 180 ? -19.528 -1.234 18.562 1.00 95.69 180 SER A N 1
ATOM 1428 C CA . SER A 1 180 ? -18.883 -2.489 18.183 1.00 95.69 180 SER A CA 1
ATOM 1429 C C . SER A 1 180 ? -17.693 -2.163 17.290 1.00 95.69 180 SER A C 1
ATOM 1431 O O . SER A 1 180 ? -17.578 -1.046 16.778 1.00 95.69 180 SER A O 1
ATOM 1433 N N . SER A 1 181 ? -16.820 -3.140 17.123 1.00 96.06 181 SER A N 1
ATOM 1434 C CA . SER A 1 181 ? -15.635 -3.068 16.279 1.00 96.06 181 SER A CA 1
ATOM 1435 C C . SER A 1 181 ? -15.643 -4.226 15.269 1.00 96.06 181 SER A C 1
ATOM 1437 O O . SER A 1 181 ? -16.442 -5.153 15.395 1.00 96.06 181 SER A O 1
ATOM 1439 N N . HIS A 1 182 ? -14.783 -4.178 14.252 1.00 95.19 182 HIS A N 1
ATOM 1440 C CA . HIS A 1 182 ? -14.528 -5.329 13.375 1.00 95.19 182 HIS A CA 1
ATOM 1441 C C . HIS A 1 182 ? -13.563 -6.349 14.006 1.00 95.19 182 HIS A C 1
ATOM 1443 O O . HIS A 1 182 ? -13.414 -7.457 13.499 1.00 95.19 182 HIS A O 1
ATOM 1449 N N . ASN A 1 183 ? -12.926 -5.996 15.124 1.00 96.19 183 ASN A N 1
ATOM 1450 C CA . ASN A 1 183 ? -12.071 -6.862 15.914 1.00 96.19 183 ASN A CA 1
ATOM 1451 C C . ASN A 1 183 ? -12.931 -7.770 16.822 1.00 96.19 183 ASN A C 1
ATOM 1453 O O . ASN A 1 183 ? -13.560 -7.278 17.770 1.00 96.19 183 ASN A O 1
ATOM 1457 N N . PRO A 1 184 ? -12.963 -9.094 16.571 1.00 96.62 184 PRO A N 1
ATOM 1458 C CA . PRO A 1 184 ? -13.786 -10.023 17.342 1.00 96.62 184 PRO A CA 1
ATOM 1459 C C . PRO A 1 184 ? -13.386 -10.074 18.821 1.00 96.62 184 PRO A C 1
ATOM 1461 O O . PRO A 1 184 ? -14.259 -10.213 19.674 1.00 96.62 184 PRO A O 1
ATOM 1464 N N . GLU A 1 185 ? -12.105 -9.879 19.146 1.00 97.88 185 GLU A N 1
ATOM 1465 C CA . GLU A 1 185 ? -11.630 -9.891 20.533 1.00 97.88 185 GLU A CA 1
ATOM 1466 C C . GLU A 1 185 ? -12.131 -8.672 21.316 1.00 97.88 185 GLU A C 1
ATOM 1468 O O . GLU A 1 185 ? -12.516 -8.793 22.480 1.00 97.88 185 GLU A O 1
ATOM 1473 N N . LEU A 1 186 ? -12.215 -7.497 20.677 1.00 97.69 186 LEU A N 1
ATOM 1474 C CA . LEU A 1 186 ? -12.792 -6.315 21.324 1.00 97.69 186 LEU A CA 1
ATOM 1475 C C . LEU A 1 186 ? -14.306 -6.451 21.533 1.00 97.69 186 LEU A C 1
ATOM 1477 O O . LEU A 1 186 ? -14.819 -6.017 22.565 1.00 97.69 186 LEU A O 1
ATOM 1481 N N . ASN A 1 187 ? -15.023 -7.074 20.593 1.00 97.88 187 ASN A N 1
ATOM 1482 C CA . ASN A 1 187 ? -16.449 -7.362 20.779 1.00 97.88 187 ASN A CA 1
ATOM 1483 C C . ASN A 1 187 ? -16.671 -8.386 21.896 1.00 97.88 187 ASN A C 1
ATOM 1485 O O . ASN A 1 187 ? -17.531 -8.181 22.746 1.00 97.88 187 ASN A O 1
ATOM 1489 N N . ARG A 1 188 ? -15.836 -9.426 21.971 1.00 97.94 188 ARG A N 1
ATOM 1490 C CA . ARG A 1 188 ? -15.877 -10.383 23.078 1.00 97.94 188 ARG A CA 1
ATOM 1491 C C . ARG A 1 188 ? -15.642 -9.700 24.426 1.00 97.94 188 ARG A C 1
ATOM 1493 O O . ARG A 1 188 ? -16.354 -9.982 25.385 1.00 97.94 188 ARG A O 1
ATOM 1500 N N . LEU A 1 189 ? -14.676 -8.779 24.505 1.00 97.75 189 LEU A N 1
ATOM 1501 C CA . LEU A 1 189 ? -14.440 -7.988 25.715 1.00 97.75 189 LEU A CA 1
ATOM 1502 C C . LEU A 1 189 ? -15.665 -7.139 26.085 1.00 97.75 189 LEU A C 1
ATOM 1504 O O . LEU A 1 189 ? -16.048 -7.102 27.252 1.00 97.75 189 LEU A O 1
ATOM 1508 N N . LYS A 1 190 ? -16.291 -6.476 25.106 1.00 97.69 190 LYS A N 1
ATOM 1509 C CA . LYS A 1 190 ? -17.543 -5.732 25.306 1.00 97.69 190 LYS A CA 1
ATOM 1510 C C . LYS A 1 190 ? -18.626 -6.618 25.918 1.00 97.69 190 LYS A C 1
ATOM 1512 O O . LYS A 1 190 ? -19.274 -6.178 26.866 1.00 97.69 190 LYS A O 1
ATOM 1517 N N . ASP A 1 191 ? -18.824 -7.815 25.377 1.00 98.25 191 ASP A N 1
ATOM 1518 C CA . ASP A 1 191 ? -19.889 -8.717 25.815 1.00 98.25 191 ASP A CA 1
ATOM 1519 C C . ASP A 1 191 ? -19.641 -9.176 27.256 1.00 98.25 191 ASP A C 1
ATOM 1521 O O . ASP A 1 191 ? -20.498 -8.981 28.112 1.00 98.25 191 ASP A O 1
ATOM 1525 N N . VAL A 1 192 ? -18.415 -9.609 27.573 1.00 98.19 192 VAL A N 1
ATOM 1526 C CA . VAL A 1 192 ? -18.020 -9.982 28.945 1.00 98.19 192 VAL A CA 1
ATOM 1527 C C . VAL A 1 192 ? -18.205 -8.824 29.933 1.00 98.19 192 VAL A C 1
ATOM 1529 O O . VAL A 1 192 ? -18.679 -9.022 31.053 1.00 98.19 192 VAL A O 1
ATOM 1532 N N . VAL A 1 193 ? -17.842 -7.597 29.545 1.00 97.81 193 VAL A N 1
ATOM 1533 C CA . VAL A 1 193 ? -18.032 -6.419 30.404 1.00 97.81 193 VAL A CA 1
ATOM 1534 C C . VAL A 1 193 ? -19.516 -6.105 30.583 1.00 97.81 193 VAL A C 1
ATOM 1536 O O . VAL A 1 193 ? -19.935 -5.795 31.696 1.00 97.81 193 VAL A O 1
ATOM 1539 N N . ASN A 1 194 ? -20.325 -6.186 29.529 1.00 98.31 194 ASN A N 1
ATOM 1540 C CA . ASN A 1 194 ? -21.764 -5.966 29.635 1.00 98.31 194 ASN A CA 1
ATOM 1541 C C . ASN A 1 194 ? -22.435 -7.024 30.525 1.00 98.31 194 ASN A C 1
ATOM 1543 O O . ASN A 1 194 ? -23.195 -6.633 31.408 1.00 98.31 194 ASN A O 1
ATOM 1547 N N . ASP A 1 195 ? -22.073 -8.302 30.392 1.00 97.56 195 ASP A N 1
ATOM 1548 C CA . ASP A 1 195 ? -22.571 -9.395 31.241 1.00 97.56 195 ASP A CA 1
ATOM 1549 C C . ASP A 1 195 ? -22.204 -9.180 32.719 1.00 97.56 195 ASP A C 1
ATOM 1551 O O . ASP A 1 195 ? -23.023 -9.370 33.628 1.00 97.56 195 ASP A O 1
ATOM 1555 N N . MET A 1 196 ? -20.978 -8.711 32.981 1.00 96.00 196 MET A N 1
ATOM 1556 C CA . MET A 1 196 ? -20.550 -8.306 34.321 1.00 96.00 196 MET A CA 1
ATOM 1557 C C . MET A 1 196 ? -21.424 -7.159 34.854 1.00 96.00 196 MET A C 1
ATOM 1559 O O . MET A 1 196 ? -21.885 -7.213 35.996 1.00 96.00 196 MET A O 1
ATOM 1563 N N . LEU A 1 197 ? -21.678 -6.125 34.045 1.00 97.31 197 LEU A N 1
ATOM 1564 C CA . LEU A 1 197 ? -22.517 -4.993 34.442 1.00 97.31 197 LEU A CA 1
ATOM 1565 C C . LEU A 1 197 ? -23.986 -5.391 34.651 1.00 97.31 197 LEU A C 1
ATOM 1567 O O . LEU A 1 197 ? -24.636 -4.836 35.538 1.00 97.31 197 LEU A O 1
ATOM 1571 N N . ASP A 1 198 ? -24.514 -6.337 33.872 1.00 96.75 198 ASP A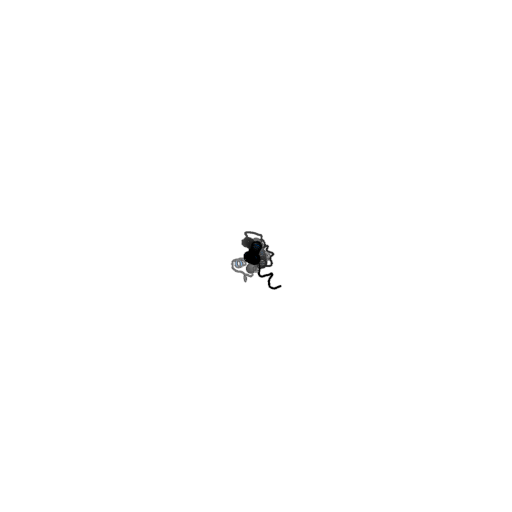 N 1
ATOM 1572 C CA . ASP A 1 198 ? -25.850 -6.917 34.056 1.00 96.75 198 ASP A CA 1
ATOM 1573 C C . ASP A 1 198 ? -25.948 -7.676 35.374 1.00 96.75 198 ASP A C 1
ATOM 1575 O O . ASP A 1 198 ? -26.870 -7.438 36.156 1.00 96.75 198 ASP A O 1
ATOM 1579 N N . THR A 1 199 ? -24.946 -8.495 35.681 1.00 94.75 199 THR A N 1
ATOM 1580 C CA . THR A 1 199 ? -24.868 -9.224 36.951 1.00 94.75 199 THR A CA 1
ATOM 1581 C C . THR A 1 199 ? -24.839 -8.264 38.144 1.00 94.75 199 THR A C 1
ATOM 1583 O O . THR A 1 199 ? -25.625 -8.405 39.082 1.00 94.75 199 THR A O 1
ATOM 1586 N N . VAL A 1 200 ? -23.984 -7.236 38.103 1.00 94.12 200 VAL A N 1
ATOM 1587 C CA . VAL A 1 200 ? -23.894 -6.233 39.179 1.00 94.12 200 VAL A CA 1
ATOM 1588 C C . VAL A 1 200 ? -25.196 -5.441 39.313 1.00 94.12 200 VAL A C 1
ATOM 1590 O O . VAL A 1 200 ? -25.681 -5.258 40.429 1.00 94.12 200 VAL A O 1
ATOM 1593 N N . TYR A 1 201 ? -25.785 -4.995 38.200 1.00 95.19 201 TYR A N 1
ATOM 1594 C CA . TYR A 1 201 ? -27.056 -4.269 38.208 1.00 95.19 201 TYR A CA 1
ATOM 1595 C C . TYR A 1 201 ? -28.181 -5.096 38.837 1.00 95.19 201 TYR A C 1
ATOM 1597 O O . TYR A 1 201 ? -28.877 -4.597 39.719 1.00 95.19 201 TYR A O 1
ATOM 1605 N N . ASN A 1 202 ? -28.328 -6.359 38.431 1.00 94.06 202 ASN A N 1
ATOM 1606 C CA . ASN A 1 202 ? -29.372 -7.245 38.942 1.00 94.06 202 ASN A CA 1
ATOM 1607 C C . ASN A 1 202 ? -29.197 -7.531 40.436 1.00 94.06 202 ASN A C 1
ATOM 1609 O O . ASN A 1 202 ? -30.178 -7.491 41.180 1.00 94.06 202 ASN A O 1
ATOM 1613 N N . ASN A 1 203 ? -27.960 -7.748 40.893 1.00 93.25 203 ASN A N 1
ATOM 1614 C CA . ASN A 1 203 ? -27.677 -7.979 42.308 1.00 93.25 203 ASN A CA 1
ATOM 1615 C C . ASN A 1 203 ? -28.028 -6.750 43.157 1.00 93.25 203 ASN A C 1
ATOM 1617 O O . ASN A 1 203 ? -28.776 -6.864 44.128 1.00 93.25 203 ASN A O 1
ATOM 1621 N N . VAL A 1 204 ? -27.567 -5.562 42.750 1.00 93.69 204 VAL A N 1
ATOM 1622 C CA . VAL A 1 204 ? -27.876 -4.307 43.452 1.00 93.69 204 VAL A CA 1
ATOM 1623 C C . VAL A 1 204 ? -29.380 -4.023 43.434 1.00 93.69 204 VAL A C 1
ATOM 1625 O O . VAL A 1 204 ? -29.945 -3.671 44.465 1.00 93.69 204 VAL A O 1
ATOM 1628 N N . ASN A 1 205 ? -30.055 -4.217 42.299 1.00 93.69 205 ASN A N 1
ATOM 1629 C CA . ASN A 1 205 ? -31.493 -3.981 42.183 1.00 93.69 205 ASN A CA 1
ATOM 1630 C C . ASN A 1 205 ? -32.322 -4.961 43.033 1.00 93.69 205 ASN A C 1
ATOM 1632 O O . ASN A 1 205 ? -33.321 -4.557 43.623 1.00 93.69 205 ASN A O 1
ATOM 1636 N N . SER A 1 206 ? -31.894 -6.222 43.143 1.00 93.00 206 SER A N 1
ATOM 1637 C CA . SER A 1 206 ? -32.544 -7.226 44.001 1.00 93.00 206 SER A CA 1
ATOM 1638 C C . SER A 1 206 ? -32.439 -6.852 45.479 1.00 93.00 206 SER A C 1
ATOM 1640 O O . SER A 1 206 ? -33.429 -6.920 46.205 1.00 93.00 206 SER A O 1
ATOM 1642 N N . ILE A 1 207 ? -31.263 -6.387 45.914 1.00 93.56 207 ILE A N 1
ATOM 1643 C CA . ILE A 1 207 ? -31.051 -5.893 47.280 1.00 93.56 207 ILE A CA 1
ATOM 1644 C C . ILE A 1 207 ? -31.908 -4.647 47.535 1.00 93.56 207 ILE A C 1
ATOM 1646 O O . ILE A 1 207 ? -32.645 -4.603 48.518 1.00 93.56 207 ILE A O 1
ATOM 1650 N N . LEU A 1 208 ? -31.876 -3.663 46.629 1.00 93.56 208 LEU A N 1
ATOM 1651 C CA . LEU A 1 208 ? -32.683 -2.443 46.743 1.00 93.56 208 LEU A CA 1
ATOM 1652 C C . LEU A 1 208 ? -34.182 -2.749 46.837 1.00 93.56 208 LEU A C 1
ATOM 1654 O O . LEU A 1 208 ? -34.864 -2.142 47.656 1.00 93.56 208 LEU A O 1
ATOM 1658 N N . HIS A 1 209 ? -34.687 -3.710 46.059 1.00 93.69 209 HIS A N 1
ATOM 1659 C CA . HIS A 1 209 ? -36.094 -4.107 46.104 1.00 93.69 209 HIS A CA 1
ATOM 1660 C C . HIS A 1 209 ? -36.524 -4.597 47.495 1.00 93.69 209 HIS A C 1
ATOM 1662 O O . HIS A 1 209 ? -37.572 -4.185 47.992 1.00 93.69 209 HIS A O 1
ATOM 1668 N N . ILE A 1 210 ? -35.708 -5.436 48.142 1.00 93.88 210 ILE A N 1
ATOM 1669 C CA . ILE A 1 210 ? -35.975 -5.918 49.506 1.00 93.88 210 ILE A CA 1
ATOM 1670 C C . ILE A 1 210 ? -35.852 -4.782 50.524 1.00 93.88 210 ILE A C 1
ATOM 1672 O O . ILE A 1 210 ? -36.714 -4.650 51.390 1.00 93.88 210 ILE A O 1
ATOM 1676 N N . LEU A 1 211 ? -34.850 -3.908 50.386 1.00 93.62 211 LEU A N 1
ATOM 1677 C CA . LEU A 1 211 ? -34.716 -2.733 51.251 1.00 93.62 211 LEU A CA 1
ATOM 1678 C C . LEU A 1 211 ? -35.949 -1.819 51.169 1.00 93.62 211 LEU A C 1
ATOM 1680 O O . LEU A 1 211 ? -36.404 -1.335 52.199 1.00 93.62 211 LEU A O 1
ATOM 1684 N N . THR A 1 212 ? -36.546 -1.637 49.986 1.00 94.06 212 THR A N 1
ATOM 1685 C CA . THR A 1 212 ? -37.812 -0.897 49.837 1.00 94.06 212 THR A CA 1
ATOM 1686 C C . THR A 1 212 ? -38.983 -1.587 50.550 1.00 94.06 212 THR A C 1
ATOM 1688 O O . THR A 1 212 ? -39.811 -0.921 51.160 1.00 94.06 212 THR A O 1
ATOM 1691 N N . LYS A 1 213 ? -39.055 -2.925 50.558 1.00 93.38 213 LYS A N 1
ATOM 1692 C CA . LYS A 1 213 ? -40.075 -3.637 51.357 1.00 93.38 213 LYS A CA 1
ATOM 1693 C C . LYS A 1 213 ? -39.896 -3.398 52.854 1.00 93.38 213 LYS A C 1
ATOM 1695 O O . LYS A 1 213 ? -40.875 -3.214 53.572 1.00 93.38 213 LYS A O 1
ATOM 1700 N N . TYR A 1 214 ? -38.650 -3.339 53.314 1.00 93.88 214 TYR A N 1
ATOM 1701 C CA . TYR A 1 214 ? -38.345 -3.052 54.713 1.00 93.88 214 TYR A CA 1
ATOM 1702 C C . TYR A 1 214 ? -38.704 -1.613 55.099 1.00 93.88 214 TYR A C 1
ATOM 1704 O O . TYR A 1 214 ? -39.168 -1.398 56.218 1.00 93.88 214 TYR A O 1
ATOM 1712 N N . THR A 1 215 ? -38.572 -0.639 54.188 1.00 94.12 215 THR A N 1
ATOM 1713 C CA . THR A 1 215 ? -39.064 0.730 54.442 1.00 94.12 215 THR A CA 1
ATOM 1714 C C . THR A 1 215 ? -40.586 0.796 54.592 1.00 94.12 215 THR A C 1
ATOM 1716 O O . THR A 1 215 ? -41.080 1.678 55.286 1.00 94.12 215 THR A O 1
ATOM 1719 N N . ASP A 1 216 ? -41.311 -0.175 54.029 1.00 94.75 216 ASP A N 1
ATOM 1720 C CA . ASP A 1 216 ? -42.763 -0.343 54.176 1.00 94.75 216 ASP A CA 1
ATOM 1721 C C . ASP A 1 216 ? -43.144 -1.275 55.352 1.00 94.75 216 ASP A C 1
ATOM 1723 O O . ASP A 1 216 ? -44.275 -1.756 55.432 1.00 94.75 216 ASP A O 1
ATOM 1727 N N . TYR A 1 217 ? -42.211 -1.541 56.279 1.00 93.31 217 TYR A N 1
ATOM 1728 C CA . TYR A 1 217 ? -42.364 -2.433 57.442 1.00 93.31 217 TYR A CA 1
ATOM 1729 C C . TYR A 1 217 ? -42.624 -3.925 57.113 1.00 93.31 217 TYR A C 1
ATOM 1731 O O . TYR A 1 217 ? -43.013 -4.689 58.002 1.00 93.31 217 TYR A O 1
ATOM 1739 N N . ASP A 1 218 ? -42.377 -4.385 55.878 1.00 93.50 218 ASP A N 1
ATOM 1740 C CA . ASP A 1 218 ? -42.521 -5.796 55.474 1.00 93.50 218 ASP A CA 1
ATOM 1741 C C . ASP A 1 218 ? -41.184 -6.558 55.502 1.00 93.50 218 ASP A C 1
ATOM 1743 O O . ASP A 1 218 ? -40.480 -6.663 54.497 1.00 93.50 218 ASP A O 1
ATOM 1747 N N . TYR A 1 219 ? -40.859 -7.153 56.656 1.00 91.44 219 TYR A N 1
ATOM 1748 C CA . TYR A 1 219 ? -39.598 -7.872 56.906 1.00 91.44 2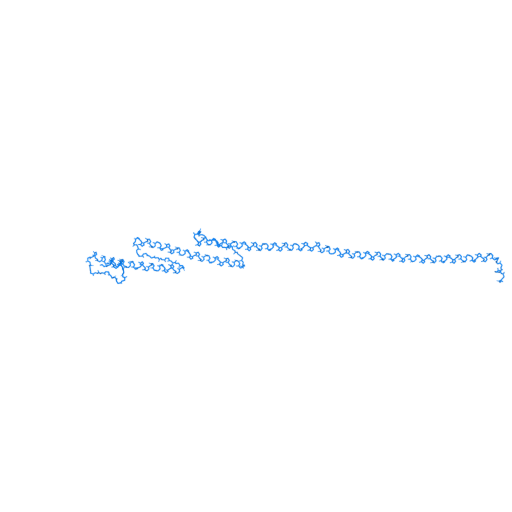19 TYR A CA 1
ATOM 1749 C C . TYR A 1 219 ? -39.613 -9.371 56.553 1.00 91.44 219 TYR A C 1
ATOM 1751 O O . TYR A 1 219 ? -38.732 -10.119 56.981 1.00 91.44 219 TYR A O 1
ATOM 1759 N N . LYS A 1 220 ? -40.626 -9.859 55.824 1.00 91.00 220 LYS A N 1
ATOM 1760 C CA . LYS A 1 220 ? -40.746 -11.298 55.513 1.00 91.00 220 LYS A CA 1
ATOM 1761 C C . LYS A 1 220 ? -39.868 -11.735 54.342 1.00 91.00 220 LYS A C 1
ATOM 1763 O O . LYS A 1 220 ? -39.454 -12.892 54.286 1.00 91.00 220 LYS A O 1
ATOM 1768 N N . ASN A 1 221 ? -39.618 -10.829 53.400 1.00 90.62 221 ASN A N 1
ATOM 1769 C CA . ASN A 1 221 ? -38.896 -11.125 52.165 1.00 90.62 221 ASN A CA 1
ATOM 1770 C C . ASN A 1 221 ? -37.379 -11.077 52.382 1.00 90.62 221 ASN A C 1
ATOM 1772 O O . ASN A 1 221 ? -36.896 -10.279 53.174 1.00 90.62 221 ASN A O 1
ATOM 1776 N N . LYS A 1 222 ? -36.624 -11.903 51.653 1.00 89.06 222 LYS A N 1
ATOM 1777 C CA . LYS A 1 222 ? -35.152 -11.917 51.661 1.00 89.06 222 LYS A CA 1
ATOM 1778 C C . LYS A 1 222 ? -34.624 -11.898 50.232 1.00 89.06 222 LYS A C 1
ATOM 1780 O O . LYS A 1 222 ? -35.330 -12.309 49.312 1.00 89.06 222 LYS A O 1
ATOM 1785 N N . VAL A 1 223 ? -33.390 -11.435 50.051 1.00 90.69 223 VAL A N 1
ATOM 1786 C CA . VAL A 1 223 ? -32.723 -11.453 48.744 1.00 90.69 223 VAL A CA 1
ATOM 1787 C C . VAL A 1 223 ? -32.390 -12.899 48.370 1.00 90.69 223 VAL A C 1
ATOM 1789 O O . VAL A 1 223 ? -31.859 -13.644 49.195 1.00 90.69 223 VAL A O 1
ATOM 1792 N N . ASP A 1 224 ? -32.681 -13.302 47.131 1.00 89.00 224 ASP A N 1
ATOM 1793 C CA . ASP A 1 224 ? -32.183 -14.575 46.605 1.00 89.00 224 ASP A CA 1
ATOM 1794 C C . ASP A 1 224 ? -30.683 -14.462 46.300 1.00 89.00 224 ASP A C 1
ATOM 1796 O O . ASP A 1 224 ? -30.255 -13.677 45.457 1.00 89.00 224 ASP A O 1
ATOM 1800 N N . VAL A 1 225 ? -29.883 -15.264 46.999 1.00 89.75 225 VAL A N 1
ATOM 1801 C CA . VAL A 1 225 ? -28.417 -15.279 46.902 1.00 89.75 225 VAL A CA 1
ATOM 1802 C C . VAL A 1 225 ? -27.878 -16.448 46.073 1.00 89.75 225 VAL A C 1
ATOM 1804 O O . VAL A 1 225 ? -26.667 -16.673 46.068 1.00 89.75 225 VAL A O 1
ATOM 1807 N N . SER A 1 226 ? -28.743 -17.209 45.391 1.00 87.69 226 SER A N 1
ATOM 1808 C CA . SER A 1 226 ? -28.378 -18.391 44.593 1.00 87.69 226 SER A CA 1
ATOM 1809 C C . SER A 1 226 ? -27.284 -18.107 43.553 1.00 87.69 226 SER A C 1
ATOM 1811 O O . SER A 1 226 ? -26.344 -18.889 43.418 1.00 87.69 226 SER A O 1
ATOM 1813 N N . ASN A 1 227 ? -27.355 -16.944 42.899 1.00 84.75 227 ASN A N 1
ATOM 1814 C CA . ASN A 1 227 ? -26.422 -16.504 41.856 1.00 84.75 227 ASN A CA 1
ATOM 1815 C C . ASN A 1 227 ? -25.382 -15.479 42.351 1.00 84.75 227 ASN A C 1
ATOM 1817 O O . ASN A 1 227 ? -24.703 -14.840 41.548 1.00 84.75 227 ASN A O 1
ATOM 1821 N N . MET A 1 228 ? -25.255 -15.294 43.670 1.00 91.31 228 MET A N 1
ATOM 1822 C CA . MET A 1 228 ? -24.313 -14.349 44.274 1.00 91.31 228 MET A CA 1
ATOM 1823 C C . MET A 1 228 ? -23.141 -15.078 44.934 1.00 91.31 228 MET A C 1
ATOM 1825 O O . MET A 1 228 ? -23.299 -16.115 45.579 1.00 91.31 228 MET A O 1
ATOM 1829 N N . SER A 1 229 ? -21.948 -14.496 44.838 1.00 88.69 229 SER A N 1
ATOM 1830 C CA . SER A 1 229 ? -20.738 -14.999 45.492 1.00 88.69 229 SER A CA 1
ATOM 1831 C C . SER A 1 229 ? -19.939 -13.863 46.142 1.00 88.69 229 SER A C 1
ATOM 1833 O O . SER A 1 229 ? -20.194 -12.680 45.894 1.00 88.69 229 SER A O 1
ATOM 1835 N N . ALA A 1 230 ? -18.999 -14.231 47.019 1.00 93.06 230 ALA A N 1
ATOM 1836 C CA . ALA A 1 230 ? -18.087 -13.317 47.714 1.00 93.06 230 ALA A CA 1
ATOM 1837 C C . ALA A 1 230 ? -18.803 -12.118 48.380 1.00 93.06 230 ALA A C 1
ATOM 1839 O O . ALA A 1 230 ? -19.812 -12.305 49.062 1.00 93.06 230 ALA A O 1
ATOM 1840 N N . GLN A 1 231 ? -18.291 -10.894 48.203 1.00 91.38 231 GLN A N 1
ATOM 1841 C CA . GLN A 1 231 ? -18.783 -9.698 48.896 1.00 91.38 231 GLN A CA 1
ATOM 1842 C C . GLN A 1 231 ? -20.250 -9.387 48.581 1.00 91.38 231 GLN A C 1
ATOM 1844 O O . GLN A 1 231 ? -20.956 -8.869 49.441 1.00 91.38 231 GLN A O 1
ATOM 1849 N N . MET A 1 232 ? -20.731 -9.719 47.377 1.00 91.31 232 MET A N 1
ATOM 1850 C CA . MET A 1 232 ? -22.123 -9.452 47.006 1.00 91.31 232 MET A CA 1
ATOM 1851 C C . MET A 1 232 ? -23.094 -10.338 47.790 1.00 91.31 232 MET A C 1
ATOM 1853 O O . MET A 1 232 ? -24.129 -9.870 48.250 1.00 91.31 232 MET A O 1
ATOM 1857 N N . LYS A 1 233 ? -22.724 -11.605 48.012 1.00 92.50 233 LYS A N 1
ATOM 1858 C CA . LYS A 1 233 ? -23.497 -12.508 48.868 1.00 92.50 233 LYS A CA 1
ATOM 1859 C C . LYS A 1 233 ? -23.494 -12.035 50.321 1.00 92.50 233 LYS A C 1
ATOM 1861 O O . LYS A 1 233 ? -24.541 -12.059 50.953 1.00 92.50 233 LYS A O 1
ATOM 1866 N N . SER A 1 234 ? -22.347 -11.574 50.826 1.00 92.75 234 SER A N 1
ATOM 1867 C CA . SER A 1 234 ? -22.245 -11.008 52.177 1.00 92.75 234 SER A CA 1
ATOM 1868 C C . SER A 1 234 ? -23.086 -9.744 52.363 1.00 92.75 234 SER A C 1
ATOM 1870 O O . SER A 1 234 ? -23.589 -9.528 53.453 1.00 92.75 234 SER A O 1
ATOM 1872 N N . LEU A 1 235 ? -23.246 -8.921 51.321 1.00 89.50 235 LEU A N 1
ATOM 1873 C CA . LEU A 1 235 ? -24.082 -7.717 51.363 1.00 89.50 235 LEU A CA 1
ATOM 1874 C C . LEU A 1 235 ? -25.589 -8.031 51.398 1.00 89.50 235 LEU A C 1
ATOM 1876 O O . LEU A 1 235 ? -26.366 -7.238 51.917 1.00 89.50 235 LEU A O 1
ATOM 1880 N N . ALA A 1 236 ? -26.001 -9.151 50.803 1.00 89.19 236 ALA A N 1
ATOM 1881 C CA . ALA A 1 236 ? -27.403 -9.535 50.647 1.00 89.19 236 ALA A CA 1
ATOM 1882 C C . ALA A 1 236 ? -27.989 -10.327 51.836 1.00 89.19 236 ALA A C 1
ATOM 1884 O O . ALA A 1 236 ? -29.203 -10.548 51.867 1.00 89.19 236 ALA A O 1
ATOM 1885 N N . MET A 1 237 ? -27.143 -10.787 52.764 1.00 85.81 237 MET A N 1
ATOM 1886 C CA . MET A 1 237 ? -27.508 -11.570 53.957 1.00 85.81 237 MET A CA 1
ATOM 1887 C C . MET A 1 237 ? -27.710 -10.683 55.180 1.00 85.81 237 MET A C 1
ATOM 1889 O O . MET A 1 237 ? -28.658 -10.985 55.939 1.00 85.81 237 MET A O 1
#

Radius of gyration: 65.38 Å; chains: 1; bounding box: 122×30×195 Å

Foldseek 3Di:
DVPPVVPDDPVVVVVVVVVVVVVVVVVVVVVVVVVVVVVVVVVVVVVVVVVVVVVVVVVVVVVVVVVVVVCCVPVVVVVVVVVVVVVVVVVVVVVLVVVLVVLVVVQVVQLVCCVVVVDVDHDQRDDDDPDPSNVVSVVVRVVSVVVNQQVVLLVVQVVLVVVQVVCVVVVVLVGARDGDGPDVVSVVVRVVVRVVSVLVVVLVVQQVVQVVCVVVVNNPDFRDCVVPDDPSSVSRD